Protein AF-0000000076761204 (afdb_homodimer)

Structure (mmCIF, N/CA/C/O backbone):
data_AF-0000000076761204-model_v1
#
loop_
_entity.id
_entity.type
_entity.pdbx_description
1 polymer 'AB hydrolase-1 domain-containing protein'
#
loop_
_atom_site.group_PDB
_atom_site.id
_atom_site.type_symbol
_atom_site.label_atom_id
_atom_site.label_alt_id
_atom_site.label_comp_id
_atom_site.label_asym_id
_atom_site.label_entity_id
_atom_site.label_seq_id
_atom_site.pdbx_PDB_ins_code
_atom_site.Cartn_x
_atom_site.Cartn_y
_atom_site.Cartn_z
_atom_site.occupancy
_atom_site.B_iso_or_equiv
_atom_site.auth_seq_id
_atom_site.auth_comp_id
_atom_site.auth_asym_id
_atom_site.auth_atom_id
_atom_site.pdbx_PDB_model_num
ATOM 1 N N . MET A 1 1 ? -4.238 30.984 5.16 1 97.06 1 MET A N 1
ATOM 2 C CA . MET A 1 1 ? -5.281 30.125 5.691 1 97.06 1 MET A CA 1
ATOM 3 C C . MET A 1 1 ? -4.828 28.656 5.688 1 97.06 1 MET A C 1
ATOM 5 O O . MET A 1 1 ? -4.312 28.172 4.684 1 97.06 1 MET A O 1
ATOM 9 N N . ILE A 1 2 ? -4.934 28.094 6.832 1 98.62 2 ILE A N 1
ATOM 10 C CA . ILE A 1 2 ? -4.508 26.719 6.98 1 98.62 2 ILE A CA 1
ATOM 11 C C . ILE A 1 2 ? -5.727 25.797 6.973 1 98.62 2 ILE A C 1
ATOM 13 O O . ILE A 1 2 ? -6.727 26.078 7.637 1 98.62 2 ILE A O 1
ATOM 17 N N . LEU A 1 3 ? -5.715 24.797 6.148 1 98.88 3 LEU A N 1
ATOM 18 C CA . LEU A 1 3 ? -6.691 23.734 6.238 1 98.88 3 LEU A CA 1
ATOM 19 C C . LEU A 1 3 ? -6.152 22.578 7.074 1 98.88 3 LEU A C 1
ATOM 21 O O . LEU A 1 3 ? -5.164 21.938 6.695 1 98.88 3 LEU A O 1
ATOM 25 N N . ASN A 1 4 ? -6.754 22.328 8.211 1 98.94 4 ASN A N 1
ATOM 26 C CA . ASN A 1 4 ? -6.387 21.25 9.117 1 98.94 4 ASN A CA 1
ATOM 27 C C . ASN A 1 4 ? -7.32 20.047 8.969 1 98.94 4 ASN A C 1
ATOM 29 O O . ASN A 1 4 ? -8.539 20.203 9.016 1 98.94 4 ASN A O 1
ATOM 33 N N . ILE A 1 5 ? -6.738 18.891 8.781 1 98.94 5 ILE A N 1
ATOM 34 C CA . ILE A 1 5 ? -7.508 17.672 8.539 1 98.94 5 ILE A CA 1
ATOM 35 C C . ILE A 1 5 ? -7.203 16.641 9.633 1 98.94 5 ILE A C 1
ATOM 37 O O . ILE A 1 5 ? -6.074 16.156 9.734 1 98.94 5 ILE A O 1
ATOM 41 N N . HIS A 1 6 ? -8.195 16.234 10.383 1 98.88 6 HIS A N 1
ATOM 42 C CA . HIS A 1 6 ? -8.016 15.336 11.516 1 98.88 6 HIS A CA 1
ATOM 43 C C . HIS A 1 6 ? -8.008 13.883 11.07 1 98.88 6 HIS A C 1
ATOM 45 O O . HIS A 1 6 ? -8.32 13.586 9.914 1 98.88 6 HIS A O 1
ATOM 51 N N . GLY A 1 7 ? -7.668 13.016 12.031 1 98.38 7 GLY A N 1
ATOM 52 C CA . GLY A 1 7 ? -7.527 11.602 11.734 1 98.38 7 GLY A CA 1
ATOM 53 C C . GLY A 1 7 ? -8.812 10.812 11.93 1 98.38 7 GLY A C 1
ATOM 54 O O . GLY A 1 7 ? -9.836 11.383 12.32 1 98.38 7 GLY A O 1
ATOM 55 N N . TYR A 1 8 ? -8.742 9.523 11.641 1 98.25 8 TYR A N 1
ATOM 56 C CA . TYR A 1 8 ? -9.875 8.609 11.75 1 98.25 8 TYR A CA 1
ATOM 57 C C . TYR A 1 8 ? -10.438 8.602 13.164 1 98.25 8 TYR A C 1
ATOM 59 O O . TYR A 1 8 ? -9.703 8.375 14.125 1 98.25 8 TYR A O 1
ATOM 67 N N . GLY A 1 9 ? -11.68 8.828 13.281 1 96 9 GLY A N 1
ATOM 68 C CA . GLY A 1 9 ? -12.312 8.828 14.594 1 96 9 GLY A CA 1
ATOM 69 C C . GLY A 1 9 ? -11.922 10.031 15.438 1 96 9 GLY A C 1
ATOM 70 O O . GLY A 1 9 ? -12.188 10.062 16.641 1 96 9 GLY A O 1
ATOM 71 N N . GLY A 1 10 ? -11.219 10.953 14.82 1 96.88 10 GLY A N 1
ATOM 72 C CA . GLY A 1 10 ? -10.75 12.109 15.562 1 96.88 10 GLY A CA 1
ATOM 73 C C . GLY A 1 10 ? -11.719 13.273 15.531 1 96.88 10 GLY A C 1
ATOM 74 O O . GLY A 1 10 ? -12.883 13.109 15.164 1 96.88 10 GLY A O 1
ATOM 75 N N . SER A 1 11 ? -11.148 14.398 15.992 1 97.5 11 SER A N 1
ATOM 76 C CA . SER A 1 11 ? -11.953 15.617 16.078 1 97.5 11 SER A CA 1
ATOM 77 C C . SER A 1 11 ? -11.312 16.75 15.289 1 97.5 11 SER A C 1
ATOM 79 O O . SER A 1 11 ? -10.086 16.797 15.133 1 97.5 11 SER A O 1
ATOM 81 N N . ALA A 1 12 ? -12.188 17.625 14.82 1 98.44 12 ALA A N 1
ATOM 82 C CA . ALA A 1 12 ? -11.711 18.828 14.141 1 98.44 12 ALA A CA 1
ATOM 83 C C . ALA A 1 12 ? -10.789 19.641 15.047 1 98.44 12 ALA A C 1
ATOM 85 O O . ALA A 1 12 ? -9.883 20.328 14.562 1 98.44 12 ALA A O 1
ATOM 86 N N . GLN A 1 13 ? -11.062 19.562 16.359 1 98.31 13 GLN A N 1
ATOM 87 C CA . GLN A 1 13 ? -10.242 20.281 17.328 1 98.31 13 GLN A CA 1
ATOM 88 C C . GLN A 1 13 ? -9.148 19.391 17.906 1 98.31 13 GLN A C 1
ATOM 90 O O . GLN A 1 13 ? -9.008 19.281 19.125 1 98.31 13 GLN A O 1
ATOM 95 N N . ASN A 1 14 ? -8.406 18.781 17.031 1 98.5 14 ASN A N 1
ATOM 96 C CA . ASN A 1 14 ? -7.328 17.906 17.438 1 98.5 14 ASN A CA 1
ATOM 97 C C . ASN A 1 14 ? -6.117 18.688 17.938 1 98.5 14 ASN A C 1
ATOM 99 O O . ASN A 1 14 ? -6.164 19.922 18.031 1 98.5 14 ASN A O 1
ATOM 103 N N . SER A 1 15 ? -5.051 17.984 18.375 1 98.56 15 SER A N 1
ATOM 104 C CA . SER A 1 15 ? -3.852 18.594 18.922 1 98.56 15 SER A CA 1
ATOM 105 C C . SER A 1 15 ? -3.229 19.594 17.953 1 98.56 15 SER A C 1
ATOM 107 O O . SER A 1 15 ? -2.715 20.625 18.359 1 98.56 15 SER A O 1
ATOM 109 N N . ALA A 1 16 ? -3.258 19.25 16.656 1 98.81 16 ALA A N 1
ATOM 110 C CA . ALA A 1 16 ? -2.723 20.156 15.656 1 98.81 16 ALA A CA 1
ATOM 111 C C . ALA A 1 16 ? -3.52 21.469 15.625 1 98.81 16 ALA A C 1
ATOM 113 O O . ALA A 1 16 ? -2.939 22.547 15.578 1 98.81 16 ALA A O 1
ATOM 114 N N . TYR A 1 17 ? -4.785 21.344 15.625 1 98.69 17 TYR A N 1
ATOM 115 C CA . TYR A 1 17 ? -5.652 22.516 15.648 1 98.69 17 TYR A CA 1
ATOM 116 C C . TYR A 1 17 ? -5.328 23.422 16.828 1 98.69 17 TYR A C 1
ATOM 118 O O . TYR A 1 17 ? -5.16 24.625 16.672 1 98.69 17 TYR A O 1
ATOM 126 N N . THR A 1 18 ? -5.223 22.844 18 1 98.38 18 THR A N 1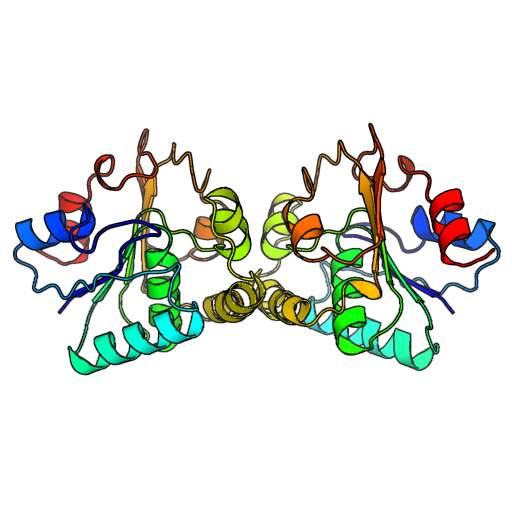
ATOM 127 C CA . THR A 1 18 ? -4.938 23.578 19.219 1 98.38 18 THR A CA 1
ATOM 128 C C . THR A 1 18 ? -3.59 24.281 19.125 1 98.38 18 THR A C 1
ATOM 130 O O . THR A 1 18 ? -3.465 25.453 19.516 1 98.38 18 THR A O 1
ATOM 133 N N . ALA A 1 19 ? -2.586 23.609 18.625 1 98.5 19 ALA A N 1
ATOM 134 C CA . ALA A 1 19 ? -1.257 24.188 18.453 1 98.5 19 ALA A CA 1
ATOM 135 C C . ALA A 1 19 ? -1.295 25.375 17.5 1 98.5 19 ALA A C 1
ATOM 137 O O . ALA A 1 19 ? -0.653 26.391 17.75 1 98.5 19 ALA A O 1
ATOM 138 N N . LEU A 1 20 ? -2.049 25.266 16.453 1 98.44 20 LEU A N 1
ATOM 139 C CA . LEU A 1 20 ? -2.152 26.312 15.445 1 98.44 20 LEU A CA 1
ATOM 140 C C . LEU A 1 20 ? -2.838 27.547 16.016 1 98.44 20 LEU A C 1
ATOM 142 O O . LEU A 1 20 ? -2.414 28.672 15.766 1 98.44 20 LEU A O 1
ATOM 146 N N . LEU A 1 21 ? -3.863 27.312 16.75 1 97.62 21 LEU A N 1
ATOM 147 C CA . LEU A 1 21 ? -4.57 28.422 17.375 1 97.62 21 LEU A CA 1
ATOM 148 C C . LEU A 1 21 ? -3.646 29.188 18.328 1 97.62 21 LEU A C 1
ATOM 150 O O . LEU A 1 21 ? -3.686 30.406 18.375 1 97.62 21 LEU A O 1
ATOM 154 N N . SER A 1 22 ? -2.924 28.422 19.078 1 97.19 22 SER A N 1
ATOM 155 C CA . SER A 1 22 ? -2.012 29.031 20.031 1 97.19 22 SER A CA 1
ATOM 156 C C . SER A 1 22 ? -0.983 29.922 19.344 1 97.19 22 SER A C 1
ATOM 158 O O . SER A 1 22 ? -0.448 30.859 19.938 1 97.19 22 SER A O 1
ATOM 160 N N . LEU A 1 23 ? -0.695 29.656 18.094 1 97.56 23 LEU A N 1
ATOM 161 C CA . LEU A 1 23 ? 0.274 30.422 17.312 1 97.56 23 LEU A CA 1
ATOM 162 C C . LEU A 1 23 ? -0.405 31.562 16.578 1 97.56 23 LEU A C 1
ATOM 164 O O . LEU A 1 23 ? 0.252 32.312 15.852 1 97.56 23 LEU A O 1
ATOM 168 N N . GLY A 1 24 ? -1.715 31.688 16.703 1 97.25 24 GLY A N 1
ATOM 169 C CA . GLY A 1 24 ? -2.461 32.781 16.078 1 97.25 24 GLY A CA 1
ATOM 170 C C . GLY A 1 24 ? -2.734 32.562 14.609 1 97.25 24 GLY A C 1
ATOM 171 O O . GLY A 1 24 ? -2.938 33.5 13.859 1 97.25 24 GLY A O 1
ATOM 172 N N . CYS A 1 25 ? -2.75 31.281 14.203 1 97.44 25 CYS A N 1
ATOM 173 C CA . CYS A 1 25 ? -2.969 30.984 12.797 1 97.44 25 CYS A CA 1
ATOM 174 C C . CYS A 1 25 ? -4.453 31.031 12.453 1 97.44 25 CYS A C 1
ATOM 176 O O . CYS A 1 25 ? -5.301 30.75 13.305 1 97.44 25 CYS A O 1
ATOM 178 N N . ASP A 1 26 ? -4.746 31.438 11.242 1 97.44 26 ASP A N 1
ATOM 179 C CA . ASP A 1 26 ? -6.082 31.266 10.688 1 97.44 26 ASP A CA 1
ATOM 180 C C . ASP A 1 26 ? -6.293 29.844 10.18 1 97.44 26 ASP A C 1
ATOM 182 O O . ASP A 1 26 ? -5.598 29.391 9.273 1 97.44 26 ASP A O 1
ATOM 186 N N . VAL A 1 27 ? -7.281 29.172 10.789 1 98.31 27 VAL A N 1
ATOM 187 C CA . VAL A 1 27 ? -7.379 27.734 10.547 1 98.31 27 VAL A CA 1
ATOM 188 C C . VAL A 1 27 ? -8.82 27.359 10.188 1 98.31 27 VAL A C 1
ATOM 190 O O . VAL A 1 27 ? -9.758 27.797 10.859 1 98.31 27 VAL A O 1
ATOM 193 N N . THR A 1 28 ? -9.031 26.688 9.109 1 98.5 28 THR A N 1
ATOM 194 C CA . THR A 1 28 ? -10.242 25.922 8.797 1 98.5 28 THR A CA 1
ATOM 195 C C . THR A 1 28 ? -10.07 24.453 9.133 1 98.5 28 THR A C 1
ATOM 197 O O . THR A 1 28 ? -9.125 23.812 8.672 1 98.5 28 THR A O 1
ATOM 200 N N . SER A 1 29 ? -10.938 23.875 9.938 1 98.75 29 SER A N 1
ATOM 201 C CA . SER A 1 29 ? -10.836 22.5 10.414 1 98.75 29 SER A CA 1
ATOM 202 C C . SER A 1 29 ? -12.195 21.797 10.383 1 98.75 29 SER A C 1
ATOM 204 O O . SER A 1 29 ? -12.898 21.766 11.391 1 98.75 29 SER A O 1
ATOM 206 N N . PRO A 1 30 ? -12.5 21.156 9.312 1 98.75 30 PRO A N 1
ATOM 207 C CA . PRO A 1 30 ? -13.812 20.516 9.227 1 98.75 30 PRO A CA 1
ATOM 208 C C . PRO A 1 30 ? -13.883 19.219 10.039 1 98.75 30 PRO A C 1
ATOM 210 O O . PRO A 1 30 ? -12.883 18.5 10.141 1 98.75 30 PRO A O 1
ATOM 213 N N . GLN A 1 31 ? -15.031 18.969 10.656 1 98.69 31 GLN A N 1
ATOM 214 C CA . GLN A 1 31 ? -15.297 17.656 11.242 1 98.69 31 GLN A CA 1
ATOM 215 C C . GLN A 1 31 ? -15.68 16.641 10.172 1 98.69 31 GLN A C 1
ATOM 217 O O . GLN A 1 31 ? -16.625 16.859 9.406 1 98.69 31 GLN A O 1
ATOM 222 N N . LEU A 1 32 ? -15.016 15.609 10.117 1 98 32 LEU A N 1
ATOM 223 C CA . LEU A 1 32 ? -15.234 14.602 9.086 1 98 32 LEU A CA 1
ATOM 224 C C . LEU A 1 32 ? -15.688 13.281 9.703 1 98 32 LEU A C 1
ATOM 226 O O . LEU A 1 32 ? -15.172 12.875 10.742 1 98 32 LEU A O 1
ATOM 230 N N . ASP A 1 33 ? -16.656 12.648 9.078 1 96.31 33 ASP A N 1
ATOM 231 C CA . ASP A 1 33 ? -17.078 11.297 9.43 1 96.31 33 ASP A CA 1
ATOM 232 C C . ASP A 1 33 ? -16.609 10.281 8.383 1 96.31 33 ASP A C 1
ATOM 234 O O . ASP A 1 33 ? -17.312 9.984 7.426 1 96.31 33 ASP A O 1
ATOM 238 N N . TYR A 1 34 ? -15.508 9.727 8.633 1 96.5 34 TYR A N 1
ATOM 239 C CA . TYR A 1 34 ? -14.828 8.867 7.668 1 96.5 34 TYR A CA 1
ATOM 240 C C . TYR A 1 34 ? -15.578 7.559 7.48 1 96.5 34 TYR A C 1
ATOM 242 O O . TYR A 1 34 ? -15.344 6.828 6.512 1 96.5 34 TYR A O 1
ATOM 250 N N . ASP A 1 35 ? -16.453 7.203 8.406 1 94.88 35 ASP A N 1
ATOM 251 C CA . ASP A 1 35 ? -17.219 5.965 8.289 1 94.88 35 ASP A CA 1
ATOM 252 C C . ASP A 1 35 ? -18.484 6.18 7.457 1 94.88 35 ASP A C 1
ATOM 254 O O . ASP A 1 35 ? -19.016 5.23 6.871 1 94.88 35 ASP A O 1
ATOM 258 N N . ALA A 1 36 ? -18.922 7.395 7.414 1 95.12 36 ALA A N 1
ATOM 259 C CA . ALA A 1 36 ? -20.203 7.691 6.754 1 95.12 36 ALA A CA 1
ATOM 260 C C . ALA A 1 36 ? -19.984 8.109 5.305 1 95.12 36 ALA A C 1
ATOM 262 O O . ALA A 1 36 ? -20.906 8.062 4.492 1 95.12 36 ALA A O 1
ATOM 263 N N . VAL A 1 37 ? -18.844 8.562 4.973 1 95.75 37 VAL A N 1
ATOM 264 C CA . VAL A 1 37 ? -18.547 9.109 3.652 1 95.75 37 VAL A CA 1
ATOM 265 C C . VAL A 1 37 ? -17.391 8.352 3.021 1 95.75 37 VAL A C 1
ATOM 267 O O . VAL A 1 37 ? -16.391 8.078 3.68 1 95.75 37 VAL A O 1
ATOM 270 N N . CYS A 1 38 ? -17.5 7.934 1.741 1 97.25 38 CYS A N 1
ATOM 271 C CA . CYS A 1 38 ? -16.406 7.227 1.067 1 97.25 38 CYS A CA 1
ATOM 272 C C . CYS A 1 38 ? -15.211 8.141 0.865 1 97.25 38 CYS A C 1
ATOM 274 O O . CYS A 1 38 ? -15.359 9.359 0.775 1 97.25 38 CYS A O 1
ATOM 276 N N . PRO A 1 39 ? -14.039 7.574 0.787 1 98.44 39 PRO A N 1
ATOM 277 C CA . PRO A 1 39 ? -12.828 8.398 0.756 1 98.44 39 PRO A CA 1
ATOM 278 C C . PRO A 1 39 ? -12.766 9.32 -0.459 1 98.44 39 PRO A C 1
ATOM 280 O O . PRO A 1 39 ? -12.227 10.422 -0.375 1 98.44 39 PRO A O 1
ATOM 283 N N . GLU A 1 40 ? -13.297 8.93 -1.589 1 98.5 40 GLU A N 1
ATOM 284 C CA . GLU A 1 40 ? -13.312 9.781 -2.775 1 98.5 40 GLU A CA 1
ATOM 285 C C . GLU A 1 40 ? -14.094 11.07 -2.521 1 98.5 40 GLU A C 1
ATOM 287 O O . GLU A 1 40 ? -13.68 12.148 -2.943 1 98.5 40 GLU A O 1
ATOM 292 N N . LYS A 1 41 ? -15.219 10.93 -1.879 1 98.5 41 LYS A N 1
ATOM 293 C CA . LYS A 1 41 ? -16.047 12.094 -1.561 1 98.5 41 LYS A CA 1
ATOM 294 C C . LYS A 1 41 ? -15.375 12.969 -0.502 1 98.5 41 LYS A C 1
ATOM 296 O O . LYS A 1 41 ? -15.469 14.195 -0.551 1 98.5 41 LYS A O 1
ATOM 301 N N . VAL A 1 42 ? -14.727 12.328 0.468 1 98.62 42 VAL A N 1
ATOM 302 C CA . VAL A 1 42 ? -13.969 13.086 1.458 1 98.62 42 VAL A CA 1
ATOM 303 C C . VAL A 1 42 ? -12.922 13.961 0.757 1 98.62 42 VAL A C 1
ATOM 305 O O . VAL A 1 42 ? -12.844 15.164 1.006 1 98.62 42 VAL A O 1
ATOM 308 N N . LEU A 1 43 ? -12.156 13.336 -0.147 1 98.88 43 LEU A N 1
ATOM 309 C CA . LEU A 1 43 ? -11.125 14.07 -0.869 1 98.88 43 LEU A CA 1
ATOM 310 C C . LEU A 1 43 ? -11.727 15.227 -1.662 1 98.88 43 LEU A C 1
ATOM 312 O O . LEU A 1 43 ? -11.18 16.328 -1.67 1 98.88 43 LEU A O 1
ATOM 316 N N . LYS A 1 44 ? -12.812 14.922 -2.35 1 98.69 44 LYS A N 1
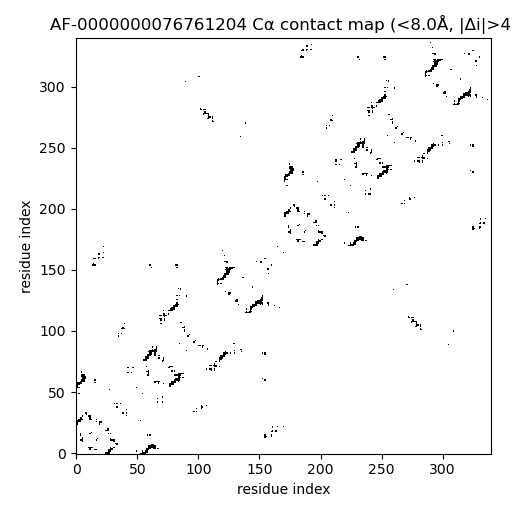ATOM 317 C CA . LYS A 1 44 ? -13.484 15.953 -3.141 1 98.69 44 LYS A CA 1
ATOM 318 C C . LYS A 1 44 ? -13.898 17.141 -2.268 1 98.69 44 LYS A C 1
ATOM 320 O O . LYS A 1 44 ? -13.672 18.297 -2.631 1 98.69 44 LYS A O 1
ATOM 325 N N . THR A 1 45 ? -14.484 16.844 -1.133 1 98.62 45 THR A N 1
ATOM 326 C CA . THR A 1 45 ? -14.93 17.875 -0.203 1 98.62 45 THR A CA 1
ATOM 327 C C . THR A 1 45 ? -13.75 18.703 0.288 1 98.62 45 THR A C 1
ATOM 329 O O . THR A 1 45 ? -13.812 19.938 0.31 1 98.62 45 THR A O 1
ATOM 332 N N . LEU A 1 46 ? -12.734 18.031 0.662 1 98.88 46 LEU A N 1
ATOM 333 C CA . LEU A 1 46 ? -11.547 18.719 1.17 1 98.88 46 LEU A CA 1
ATOM 334 C C . LEU A 1 46 ? -10.898 19.562 0.084 1 98.88 46 LEU A C 1
ATOM 336 O O . LEU A 1 46 ? -10.414 20.656 0.36 1 98.88 46 LEU A O 1
ATOM 340 N N . ARG A 1 47 ? -10.844 19.078 -1.132 1 98.81 47 ARG A N 1
ATOM 341 C CA . ARG A 1 47 ? -10.32 19.859 -2.26 1 98.81 47 ARG A CA 1
ATOM 342 C C . ARG A 1 47 ? -11.109 21.141 -2.451 1 98.81 47 ARG A C 1
ATOM 344 O O . ARG A 1 47 ? -10.523 22.219 -2.598 1 98.81 47 ARG A O 1
ATOM 351 N N . GLU A 1 48 ? -12.391 21 -2.488 1 98.62 48 GLU A N 1
ATOM 352 C CA . GLU A 1 48 ? -13.258 22.172 -2.639 1 98.62 48 GLU A CA 1
ATOM 353 C C . GLU A 1 48 ? -13.031 23.172 -1.511 1 98.62 48 GLU A C 1
ATOM 355 O O . GLU A 1 48 ? -12.984 24.375 -1.748 1 98.62 48 GLU A O 1
ATOM 360 N N . MET A 1 49 ? -12.898 22.688 -0.321 1 98.62 49 MET A N 1
ATOM 361 C CA . MET A 1 49 ? -12.664 23.547 0.83 1 98.62 49 MET A CA 1
ATOM 362 C C . MET A 1 49 ? -11.328 24.266 0.699 1 98.62 49 MET A C 1
ATOM 364 O O . MET A 1 49 ? -11.234 25.469 0.979 1 98.62 49 MET A O 1
ATOM 368 N N . ALA A 1 50 ? -10.305 23.562 0.326 1 98.75 50 ALA A N 1
ATOM 369 C CA . ALA A 1 50 ? -8.984 24.156 0.155 1 98.75 50 ALA A CA 1
ATOM 370 C C . ALA A 1 50 ? -9.039 25.312 -0.841 1 98.75 50 ALA A C 1
ATOM 372 O O . ALA A 1 50 ? -8.438 26.359 -0.607 1 98.75 50 ALA A O 1
ATOM 373 N N . VAL A 1 51 ? -9.75 25.094 -1.921 1 97.94 51 VAL A N 1
ATOM 374 C CA . VAL A 1 51 ? -9.852 26.109 -2.973 1 97.94 51 VAL A CA 1
ATOM 375 C C . VAL A 1 51 ? -10.688 27.281 -2.48 1 97.94 51 VAL A C 1
ATOM 377 O O . VAL A 1 51 ? -10.297 28.438 -2.637 1 97.94 51 VAL A O 1
ATOM 380 N N . THR A 1 52 ? -11.812 27 -1.865 1 97.31 52 THR A N 1
ATOM 381 C CA . THR A 1 52 ? -12.773 28.016 -1.46 1 97.31 52 THR A CA 1
ATOM 382 C C . THR A 1 52 ? -12.18 28.922 -0.384 1 97.31 52 THR A C 1
ATOM 384 O O . THR A 1 52 ? -12.398 30.141 -0.398 1 97.31 52 THR A O 1
ATOM 387 N N . CYS A 1 53 ? -11.445 28.359 0.542 1 97.31 53 CYS A N 1
ATOM 388 C CA . CYS A 1 53 ? -10.898 29.156 1.63 1 97.31 53 CYS A CA 1
ATOM 389 C C . CYS A 1 53 ? -9.539 29.734 1.252 1 97.31 53 CYS A C 1
ATOM 391 O O . CYS A 1 53 ? -8.914 30.438 2.049 1 97.31 53 CYS A O 1
ATOM 393 N N . HIS A 1 54 ? -9.055 29.406 0.028 1 97.56 54 HIS A N 1
ATOM 394 C CA . HIS A 1 54 ? -7.75 29.859 -0.442 1 97.56 54 HIS A CA 1
ATOM 395 C C . HIS A 1 54 ? -6.637 29.391 0.492 1 97.56 54 HIS A C 1
ATOM 397 O O . HIS A 1 54 ? -5.816 30.203 0.936 1 97.56 54 HIS A O 1
ATOM 403 N N . ALA A 1 55 ? -6.684 28.109 0.778 1 98.44 55 ALA A N 1
ATOM 404 C CA . ALA A 1 55 ? -5.656 27.547 1.648 1 98.44 55 ALA A CA 1
ATOM 405 C C . ALA A 1 55 ? -4.266 27.734 1.055 1 98.44 55 ALA A C 1
ATOM 407 O O . ALA A 1 55 ? -4.066 27.562 -0.15 1 98.44 55 ALA A O 1
ATOM 408 N N . ASP A 1 56 ? -3.352 28.125 1.887 1 98.25 56 ASP A N 1
ATOM 409 C CA . ASP A 1 56 ? -1.966 28.25 1.438 1 98.25 56 ASP A CA 1
ATOM 410 C C . ASP A 1 56 ? -1.09 27.172 2.096 1 98.25 56 ASP A C 1
ATOM 412 O O . ASP A 1 56 ? 0.062 26.984 1.699 1 98.25 56 ASP A O 1
ATOM 416 N N . THR A 1 57 ? -1.654 26.469 3.086 1 98.75 57 THR A N 1
ATOM 417 C CA . THR A 1 57 ? -0.972 25.391 3.791 1 98.75 57 THR A CA 1
ATOM 418 C C . THR A 1 57 ? -1.961 24.312 4.207 1 98.75 57 THR A C 1
ATOM 420 O O . THR A 1 57 ? -3.076 24.609 4.637 1 98.75 57 THR A O 1
ATOM 423 N N . LEU A 1 58 ? -1.562 23.047 4.086 1 98.94 58 LEU A N 1
ATOM 424 C CA . LEU A 1 58 ? -2.34 21.906 4.535 1 98.94 58 LEU A CA 1
ATOM 425 C C . LEU A 1 58 ? -1.674 21.219 5.727 1 98.94 58 LEU A C 1
ATOM 427 O O . LEU A 1 58 ? -0.449 21.094 5.766 1 98.94 58 LEU A O 1
ATOM 431 N N . ILE A 1 59 ? -2.41 20.875 6.68 1 98.94 59 ILE A N 1
ATOM 432 C CA . ILE A 1 59 ? -1.927 20.062 7.793 1 98.94 59 ILE A CA 1
ATOM 433 C C . ILE A 1 59 ? -2.818 18.828 7.961 1 98.94 59 ILE A C 1
ATOM 435 O O . ILE A 1 59 ? -4.047 18.953 7.977 1 98.94 59 ILE A O 1
ATOM 439 N N . GLY A 1 60 ? -2.303 17.75 8.016 1 98.94 60 GLY A N 1
ATOM 440 C CA . GLY A 1 60 ? -3.047 16.516 8.18 1 98.94 60 GLY A CA 1
ATOM 441 C C . GLY A 1 60 ? -2.453 15.594 9.227 1 98.94 60 GLY A C 1
ATOM 442 O O . GLY A 1 60 ? -1.238 15.391 9.266 1 98.94 60 GLY A O 1
ATOM 443 N N . THR A 1 61 ? -3.273 15.078 10.109 1 98.88 61 THR A N 1
ATOM 444 C CA . THR A 1 61 ? -2.863 14.164 11.172 1 98.88 61 THR A CA 1
ATOM 445 C C . THR A 1 61 ? -3.371 12.75 10.891 1 98.88 61 THR A C 1
ATOM 447 O O . THR A 1 61 ? -4.539 12.562 10.547 1 98.88 61 THR A O 1
ATOM 450 N N . SER A 1 62 ? -2.527 11.664 11.086 1 98.69 62 SER A N 1
ATOM 451 C CA . SER A 1 62 ? -2.945 10.266 10.961 1 98.69 62 SER A CA 1
ATOM 452 C C . SER A 1 62 ? -3.652 10.031 9.625 1 98.69 62 SER A C 1
ATOM 454 O O . SER A 1 62 ? -3.096 10.305 8.562 1 98.69 62 SER A O 1
ATOM 456 N N . PHE A 1 63 ? -4.891 9.633 9.586 1 98.81 63 PHE A N 1
ATOM 457 C CA . PHE A 1 63 ? -5.656 9.422 8.359 1 98.81 63 PHE A CA 1
ATOM 458 C C . PHE A 1 63 ? -5.871 10.734 7.621 1 98.81 63 PHE A C 1
ATOM 460 O O . PHE A 1 63 ? -5.883 10.773 6.391 1 98.81 63 PHE A O 1
ATOM 467 N N . GLY A 1 64 ? -5.984 11.828 8.344 1 98.88 64 GLY A N 1
ATOM 468 C CA . GLY A 1 64 ? -6.023 13.141 7.711 1 98.88 64 GLY A CA 1
ATOM 469 C C . GLY A 1 64 ? -4.762 13.469 6.938 1 98.88 64 GLY A C 1
ATOM 470 O O . GLY A 1 64 ? -4.801 14.25 5.98 1 98.88 64 GLY A O 1
ATOM 471 N N . GLY A 1 65 ? -3.664 12.938 7.418 1 98.94 65 GLY A N 1
ATOM 472 C CA . GLY A 1 65 ? -2.41 13.109 6.699 1 98.94 65 GLY A CA 1
ATOM 473 C C . GLY A 1 65 ? -2.441 12.523 5.297 1 98.94 65 GLY A C 1
ATOM 474 O O . GLY A 1 65 ? -1.796 13.047 4.387 1 98.94 65 GLY A O 1
ATOM 475 N N . PHE A 1 66 ? -3.168 11.422 5.098 1 98.94 66 PHE A N 1
ATOM 476 C CA . PHE A 1 66 ? -3.342 10.828 3.779 1 98.94 66 PHE A CA 1
ATOM 477 C C . PHE A 1 66 ? -3.994 11.82 2.82 1 98.94 66 PHE A C 1
ATOM 479 O O . PHE A 1 66 ? -3.496 12.039 1.716 1 98.94 66 PHE A O 1
ATOM 486 N N . PHE A 1 67 ? -5.051 12.438 3.266 1 98.94 67 PHE A N 1
ATOM 487 C CA . PHE A 1 67 ? -5.785 13.367 2.418 1 98.94 67 PHE A CA 1
ATOM 488 C C . PHE A 1 67 ? -4.98 14.641 2.193 1 98.94 67 PHE A C 1
ATOM 490 O O . PHE A 1 67 ? -4.988 15.203 1.095 1 98.94 67 PHE A O 1
ATOM 497 N N . ALA A 1 68 ? -4.332 15.117 3.234 1 98.94 68 ALA A N 1
ATOM 498 C CA . ALA A 1 68 ? -3.467 16.281 3.057 1 98.94 68 ALA A CA 1
ATOM 499 C C . ALA A 1 68 ? -2.383 16 2.02 1 98.94 68 ALA A C 1
ATOM 501 O O . ALA A 1 68 ? -2.092 16.859 1.175 1 98.94 68 ALA A O 1
ATOM 502 N N . ALA A 1 69 ? -1.762 14.836 2.086 1 98.94 69 ALA A N 1
ATOM 503 C CA . ALA A 1 69 ? -0.732 14.445 1.124 1 98.94 69 ALA A CA 1
ATOM 504 C C . ALA A 1 69 ? -1.305 14.367 -0.288 1 98.94 69 ALA A C 1
ATOM 506 O O . ALA A 1 69 ? -0.659 14.789 -1.25 1 98.94 69 ALA A O 1
ATOM 507 N N . LEU A 1 70 ? -2.504 13.82 -0.41 1 98.94 70 LEU A N 1
ATOM 508 C CA . LEU A 1 70 ? -3.16 13.758 -1.711 1 98.94 70 LEU A CA 1
ATOM 509 C C . LEU A 1 70 ? -3.393 15.156 -2.27 1 98.94 70 LEU A C 1
ATOM 511 O O . LEU A 1 70 ? -3.133 15.406 -3.449 1 98.94 70 LEU A O 1
ATOM 515 N N . LEU A 1 71 ? -3.879 16.016 -1.441 1 98.94 71 LEU A N 1
ATOM 516 C CA . LEU A 1 71 ? -4.117 17.391 -1.871 1 98.94 71 LEU A CA 1
ATOM 517 C C . LEU A 1 71 ? -2.809 18.078 -2.234 1 98.94 71 LEU A C 1
ATOM 519 O O . LEU A 1 71 ? -2.76 18.875 -3.18 1 98.94 71 LEU A O 1
ATOM 523 N N . CYS A 1 72 ? -1.772 17.797 -1.462 1 98.88 72 CYS A N 1
ATOM 524 C CA . CYS A 1 72 ? -0.45 18.312 -1.798 1 98.88 72 CYS A CA 1
ATOM 525 C C . CYS A 1 72 ? -0.041 17.891 -3.203 1 98.88 72 CYS A C 1
ATOM 527 O O . CYS A 1 72 ? 0.431 18.719 -3.99 1 98.88 72 CYS A O 1
ATOM 529 N N . ALA A 1 73 ? -0.225 16.656 -3.504 1 98.75 73 ALA A N 1
ATOM 530 C CA . ALA A 1 73 ? 0.126 16.125 -4.82 1 98.75 73 ALA A CA 1
ATOM 531 C C . ALA A 1 73 ? -0.689 16.797 -5.918 1 98.75 73 ALA A C 1
ATOM 533 O O . ALA A 1 73 ? -0.184 17.031 -7.02 1 98.75 73 ALA A O 1
ATOM 534 N N . GLU A 1 74 ? -1.889 17.141 -5.633 1 98.44 74 GLU A N 1
ATOM 535 C CA . GLU A 1 74 ? -2.818 17.672 -6.625 1 98.44 74 GLU A CA 1
ATOM 536 C C . GLU A 1 74 ? -2.666 19.188 -6.773 1 98.44 74 GLU A C 1
ATOM 538 O O . GLU A 1 74 ? -2.703 19.703 -7.887 1 98.44 74 GLU A O 1
ATOM 543 N N . LEU A 1 75 ? -2.514 19.859 -5.633 1 98.5 75 LEU A N 1
ATOM 544 C CA . LEU A 1 75 ? -2.623 21.312 -5.633 1 98.5 75 LEU A CA 1
ATOM 545 C C . LEU A 1 75 ? -1.255 21.969 -5.453 1 98.5 75 LEU A C 1
ATOM 547 O O . LEU A 1 75 ? -1.124 23.188 -5.555 1 98.5 75 LEU A O 1
ATOM 551 N N . HIS A 1 76 ? -0.263 21.188 -5.176 1 98.38 76 HIS A N 1
ATOM 552 C CA . HIS A 1 76 ? 1.1 21.672 -4.984 1 98.38 76 HIS A CA 1
ATOM 553 C C . HIS A 1 76 ? 1.155 22.75 -3.895 1 98.38 76 HIS A C 1
ATOM 555 O O . HIS A 1 76 ? 1.764 23.797 -4.082 1 98.38 76 HIS A O 1
ATOM 561 N N . LEU A 1 77 ? 0.529 22.438 -2.781 1 98.62 77 LEU A N 1
ATOM 562 C CA . LEU A 1 77 ? 0.537 23.328 -1.625 1 98.62 77 LEU A CA 1
ATOM 563 C C . LEU A 1 77 ? 1.502 22.828 -0.558 1 98.62 77 LEU A C 1
ATOM 565 O O . LEU A 1 77 ? 1.622 21.625 -0.346 1 98.62 77 LEU A O 1
ATOM 569 N N . PRO A 1 78 ? 2.193 23.75 0.137 1 98.75 78 PRO A N 1
ATOM 570 C CA . PRO A 1 78 ? 2.941 23.344 1.329 1 98.75 78 PRO A CA 1
ATOM 571 C C . PRO A 1 78 ? 2.1 22.531 2.303 1 98.75 78 PRO A C 1
ATOM 573 O O . PRO A 1 78 ? 0.928 22.844 2.527 1 98.75 78 PRO A O 1
ATOM 576 N N . THR A 1 79 ? 2.709 21.484 2.854 1 98.94 79 THR A N 1
ATOM 577 C CA . THR A 1 79 ? 1.931 20.531 3.633 1 98.94 79 THR A CA 1
ATOM 578 C C . THR A 1 79 ? 2.727 20.047 4.844 1 98.94 79 THR A C 1
ATOM 580 O O . THR A 1 79 ? 3.922 19.766 4.734 1 98.94 79 THR A O 1
ATOM 583 N N . ILE A 1 80 ? 2.08 20.031 5.957 1 98.94 80 ILE A N 1
ATOM 584 C CA . ILE A 1 80 ? 2.65 19.484 7.184 1 98.94 80 ILE A CA 1
ATOM 585 C C . ILE A 1 80 ? 1.9 18.219 7.582 1 98.94 80 ILE A C 1
ATOM 587 O O . ILE A 1 80 ? 0.673 18.219 7.703 1 98.94 80 ILE A O 1
ATOM 591 N N . LEU A 1 81 ? 2.641 17.172 7.742 1 98.94 81 LEU A N 1
ATOM 592 C CA . LEU A 1 81 ? 2.049 15.891 8.109 1 98.94 81 LEU A CA 1
ATOM 593 C C . LEU A 1 81 ? 2.463 15.484 9.523 1 98.94 81 LEU A C 1
ATOM 595 O O . LEU A 1 81 ? 3.645 15.562 9.867 1 98.94 81 LEU A O 1
ATOM 599 N N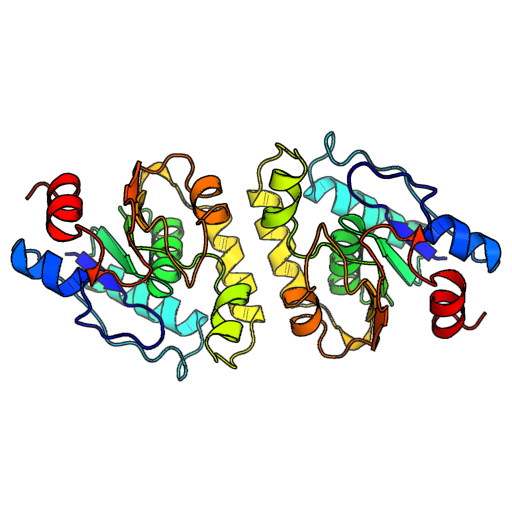 . VAL A 1 82 ? 1.497 15.109 10.32 1 98.94 82 VAL A N 1
ATOM 600 C CA . VAL A 1 82 ? 1.699 14.648 11.688 1 98.94 82 VAL A CA 1
ATOM 601 C C . VAL A 1 82 ? 1.353 13.164 11.797 1 98.94 82 VAL A C 1
ATOM 603 O O . VAL A 1 82 ? 0.181 12.789 11.711 1 98.94 82 VAL A O 1
ATOM 606 N N . ASN A 1 83 ? 2.348 12.312 12.016 1 98.88 83 ASN A N 1
ATOM 607 C CA . ASN A 1 83 ? 2.16 10.867 12.062 1 98.88 83 ASN A CA 1
ATOM 608 C C . ASN A 1 83 ? 1.239 10.383 10.953 1 98.88 83 ASN A C 1
ATOM 610 O O . ASN A 1 83 ? 0.259 9.68 11.211 1 98.88 83 ASN A O 1
ATOM 614 N N . PRO A 1 84 ? 1.558 10.648 9.766 1 98.88 84 PRO A N 1
ATOM 615 C CA . PRO A 1 84 ? 0.595 10.383 8.688 1 98.88 84 PRO A CA 1
ATOM 616 C C . PRO A 1 84 ? 0.393 8.891 8.438 1 98.88 84 PRO A C 1
ATOM 618 O O . PRO A 1 84 ? 1.349 8.117 8.508 1 98.88 84 PRO A O 1
ATOM 621 N N . CYS A 1 85 ? -0.792 8.5 8.219 1 98.81 85 CYS A N 1
ATOM 622 C CA . CYS A 1 85 ? -1.165 7.18 7.719 1 98.81 85 CYS A CA 1
ATOM 623 C C . CYS A 1 85 ? -1.253 7.184 6.195 1 98.81 85 CYS A C 1
ATOM 625 O O . CYS A 1 85 ? -2.32 7.43 5.633 1 98.81 85 CYS A O 1
ATOM 627 N N . LEU A 1 86 ? -0.177 6.801 5.539 1 98.81 86 LEU A N 1
ATOM 628 C CA . LEU A 1 86 ? -0.119 6.969 4.09 1 98.81 86 LEU A CA 1
ATOM 629 C C . LEU A 1 86 ? -0.521 5.68 3.379 1 98.81 86 LEU A C 1
ATOM 631 O O . LEU A 1 86 ? -0.694 5.668 2.158 1 98.81 86 LEU A O 1
ATOM 635 N N . MET A 1 87 ? -0.667 4.629 4.082 1 98.56 87 MET A N 1
ATOM 636 C CA . MET A 1 87 ? -1.204 3.379 3.553 1 98.56 87 MET A CA 1
ATOM 637 C C . MET A 1 87 ? -2.488 2.988 4.273 1 98.56 87 MET A C 1
ATOM 639 O O . MET A 1 87 ? -2.555 1.932 4.906 1 98.56 87 MET A O 1
ATOM 643 N N . PRO A 1 88 ? -3.512 3.777 4.102 1 98.56 88 PRO A N 1
ATOM 644 C CA . PRO A 1 88 ? -4.711 3.572 4.914 1 98.56 88 PRO A CA 1
ATOM 645 C C . PRO A 1 88 ? -5.434 2.268 4.586 1 98.56 88 PRO A C 1
ATOM 647 O O . PRO A 1 88 ? -6.109 1.698 5.449 1 98.56 88 PRO A O 1
ATOM 650 N N . PHE A 1 89 ? -5.34 1.748 3.379 1 98.19 89 PHE A N 1
ATOM 651 C CA . PHE A 1 89 ? -5.973 0.489 3.006 1 98.19 89 PHE A CA 1
ATOM 652 C C . PHE A 1 89 ? -5.434 -0.66 3.848 1 98.19 89 PHE A C 1
ATOM 654 O O . PHE A 1 89 ? -6.086 -1.698 3.98 1 98.19 89 PHE A O 1
ATOM 661 N N . ASP A 1 90 ? -4.293 -0.497 4.371 1 97.44 90 ASP A N 1
ATOM 662 C CA . ASP A 1 90 ? -3.668 -1.528 5.191 1 97.44 90 ASP A CA 1
ATOM 663 C C . ASP A 1 90 ? -3.91 -1.271 6.676 1 97.44 90 ASP A C 1
ATOM 665 O O . ASP A 1 90 ? -3.996 -2.211 7.469 1 97.44 90 ASP A O 1
ATOM 669 N N . VAL A 1 91 ? -3.971 -0.047 7.117 1 97.75 91 VAL A N 1
ATOM 670 C CA . VAL A 1 91 ? -3.975 0.329 8.531 1 97.75 91 VAL A CA 1
ATOM 671 C C . VAL A 1 91 ? -5.41 0.407 9.039 1 97.75 91 VAL A C 1
ATOM 673 O O . VAL A 1 91 ? -5.719 -0.101 10.117 1 97.75 91 VAL A O 1
ATOM 676 N N . LEU A 1 92 ? -6.32 0.993 8.273 1 97.62 92 LEU A N 1
ATOM 677 C CA . LEU A 1 92 ? -7.648 1.34 8.766 1 97.62 92 LEU A CA 1
ATOM 678 C C . LEU A 1 92 ? -8.438 0.087 9.125 1 97.62 92 LEU A C 1
ATOM 680 O O . LEU A 1 92 ? -9.18 0.076 10.117 1 97.62 92 LEU A O 1
ATOM 684 N N . PRO A 1 93 ? -8.367 -1.027 8.312 1 95.88 93 PRO A N 1
ATOM 685 C CA . PRO A 1 93 ? -9.078 -2.236 8.719 1 95.88 93 PRO A CA 1
ATOM 686 C C . PRO A 1 93 ? -8.688 -2.713 10.117 1 95.88 93 PRO A C 1
ATOM 688 O O . PRO A 1 93 ? -9.531 -3.211 10.867 1 95.88 93 PRO A O 1
ATOM 691 N N . ARG A 1 94 ? -7.461 -2.514 10.477 1 94.56 94 ARG A N 1
ATOM 692 C CA . ARG A 1 94 ? -6.977 -2.914 11.789 1 94.56 94 ARG A CA 1
ATOM 693 C C . ARG A 1 94 ? -7.57 -2.029 12.883 1 94.56 94 ARG A C 1
ATOM 695 O O . ARG A 1 94 ? -7.559 -2.395 14.062 1 94.56 94 ARG A O 1
ATOM 702 N N . LEU A 1 95 ? -8.016 -0.849 12.508 1 94.94 95 LEU A N 1
ATOM 703 C CA . LEU A 1 95 ? -8.602 0.101 13.445 1 94.94 95 LEU A CA 1
ATOM 704 C C . LEU A 1 95 ? -10.117 -0.03 13.477 1 94.94 95 LEU A C 1
ATOM 706 O O . LEU A 1 95 ? -10.797 0.778 14.109 1 94.94 95 LEU A O 1
ATOM 710 N N . GLY A 1 96 ? -10.68 -0.993 12.703 1 92.25 96 GLY A N 1
ATOM 711 C CA . GLY A 1 96 ? -12.102 -1.29 12.781 1 92.25 96 GLY A CA 1
ATOM 712 C C . GLY A 1 96 ? -12.898 -0.729 11.617 1 92.25 96 GLY A C 1
ATOM 713 O O . GLY A 1 96 ? -14.117 -0.864 11.57 1 92.25 96 GLY A O 1
ATOM 714 N N . ASN A 1 97 ? -12.188 -0.057 10.68 1 93.69 97 ASN A N 1
ATOM 715 C CA . ASN A 1 97 ? -12.891 0.429 9.5 1 93.69 97 ASN A CA 1
ATOM 716 C C . ASN A 1 97 ? -13.367 -0.723 8.617 1 93.69 97 ASN A C 1
ATOM 718 O O . ASN A 1 97 ? -12.594 -1.633 8.305 1 93.69 97 ASN A O 1
ATOM 722 N N . THR A 1 98 ? -14.594 -0.646 8.188 1 90.31 98 THR A N 1
ATOM 723 C CA . THR A 1 98 ? -15.164 -1.777 7.465 1 90.31 98 THR A CA 1
ATOM 724 C C . THR A 1 98 ? -15.414 -1.415 6.004 1 90.31 98 THR A C 1
ATOM 726 O O . THR A 1 98 ? -15.898 -2.242 5.227 1 90.31 98 THR A O 1
ATOM 729 N N . GLN A 1 99 ? -15.117 -0.167 5.637 1 92 99 GLN A N 1
ATOM 730 C CA . GLN A 1 99 ? -15.305 0.245 4.25 1 92 99 GLN A CA 1
ATOM 731 C C . GLN A 1 99 ? -14.391 -0.546 3.312 1 92 99 GLN A C 1
ATOM 733 O O . GLN A 1 99 ? -13.32 -1.002 3.719 1 92 99 GLN A O 1
ATOM 738 N N . PRO A 1 100 ? -14.883 -0.733 2.045 1 94.69 100 PRO A N 1
ATOM 739 C CA . PRO A 1 100 ? -14.008 -1.399 1.078 1 94.69 100 PRO A CA 1
ATOM 740 C C . PRO A 1 100 ? -12.664 -0.697 0.918 1 94.69 100 PRO A C 1
ATOM 742 O O . PRO A 1 100 ? -12.602 0.535 0.941 1 94.69 100 PRO A O 1
ATOM 745 N N . ILE A 1 101 ? -11.641 -1.449 0.746 1 97.38 101 ILE A N 1
ATOM 746 C CA . ILE A 1 101 ? -10.305 -0.873 0.719 1 9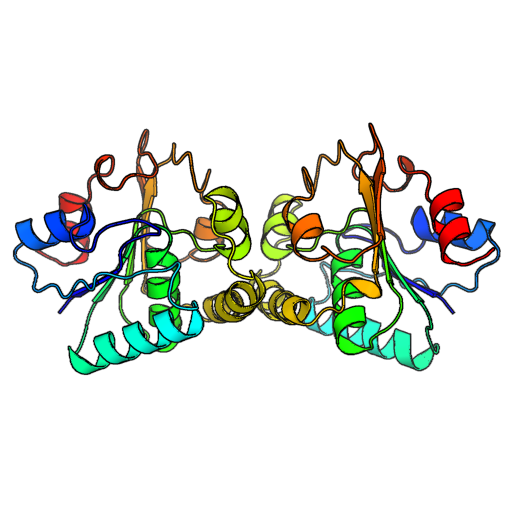7.38 101 ILE A CA 1
ATOM 747 C C . ILE A 1 101 ? -9.961 -0.421 -0.699 1 97.38 101 ILE A C 1
ATOM 749 O O . ILE A 1 101 ? -9.031 0.359 -0.902 1 97.38 101 ILE A O 1
ATOM 753 N N . GLN A 1 102 ? -10.711 -0.836 -1.709 1 97.5 102 GLN A N 1
ATOM 754 C CA . GLN A 1 102 ? -10.352 -0.628 -3.109 1 97.5 102 GLN A CA 1
ATOM 755 C C . GLN A 1 102 ? -10.297 0.858 -3.447 1 97.5 102 GLN A C 1
ATOM 757 O O . GLN A 1 102 ? -9.344 1.319 -4.082 1 97.5 102 GLN A O 1
ATOM 762 N N . PRO A 1 103 ? -11.258 1.65 -2.996 1 98.31 103 PRO A N 1
ATOM 763 C CA . PRO A 1 103 ? -11.148 3.08 -3.297 1 98.31 103 PRO A CA 1
ATOM 764 C C . PRO A 1 103 ? -9.898 3.715 -2.701 1 98.31 103 PRO A C 1
ATOM 766 O O . PRO A 1 103 ? -9.289 4.594 -3.32 1 98.31 103 PRO A O 1
ATOM 769 N N . LEU A 1 104 ? -9.516 3.248 -1.534 1 98.69 104 LEU A N 1
ATOM 770 C CA . LEU A 1 104 ? -8.32 3.773 -0.894 1 98.69 104 LEU A CA 1
ATOM 771 C C . LEU A 1 104 ? -7.066 3.373 -1.673 1 98.69 104 LEU A C 1
ATOM 773 O O . LEU A 1 104 ? -6.117 4.152 -1.769 1 98.69 104 LEU A O 1
ATOM 777 N N . MET A 1 105 ? -7.047 2.176 -2.211 1 98.81 105 MET A N 1
ATOM 778 C CA . MET A 1 105 ? -5.934 1.734 -3.045 1 98.81 105 MET A CA 1
ATOM 779 C C . MET A 1 105 ? -5.773 2.637 -4.262 1 98.81 105 MET A C 1
ATOM 781 O O . MET A 1 105 ? -4.656 3 -4.629 1 98.81 105 MET A O 1
ATOM 785 N N . VAL A 1 106 ? -6.871 2.963 -4.867 1 98.69 106 VAL A N 1
ATOM 786 C CA . VAL A 1 106 ? -6.855 3.807 -6.059 1 98.69 106 VAL A CA 1
ATOM 787 C C . VAL A 1 106 ? -6.344 5.199 -5.699 1 98.69 106 VAL A C 1
ATOM 789 O O . VAL A 1 106 ? -5.469 5.738 -6.379 1 98.69 106 VAL A O 1
ATOM 792 N N . LEU A 1 107 ? -6.855 5.77 -4.645 1 98.88 107 LEU A N 1
ATOM 793 C CA . LEU A 1 107 ? -6.41 7.09 -4.219 1 98.88 107 LEU A CA 1
ATOM 794 C C . LEU A 1 107 ? -4.93 7.07 -3.844 1 98.88 107 LEU A C 1
ATOM 796 O O . LEU A 1 107 ? -4.203 8.023 -4.121 1 98.88 107 LEU A O 1
ATOM 800 N N . PHE A 1 108 ? -4.492 5.977 -3.166 1 98.88 108 PHE A N 1
ATOM 801 C CA . PHE A 1 108 ? -3.111 5.805 -2.732 1 98.88 108 PHE A CA 1
ATOM 802 C C . PHE A 1 108 ? -2.15 6 -3.898 1 98.88 108 PHE A C 1
ATOM 804 O O . PHE A 1 108 ? -1.077 6.582 -3.734 1 98.88 108 PHE A O 1
ATOM 811 N N . SER A 1 109 ? -2.492 5.582 -5.113 1 98.56 109 SER A N 1
ATOM 812 C CA . SER A 1 109 ? -1.61 5.66 -6.273 1 98.56 109 SER A CA 1
ATOM 813 C C . SER A 1 109 ? -1.302 7.109 -6.637 1 98.56 109 SER A C 1
ATOM 815 O O . SER A 1 109 ? -0.257 7.398 -7.223 1 98.56 109 SER A O 1
ATOM 817 N N . LYS A 1 110 ? -2.135 8.023 -6.305 1 98.56 110 LYS A N 1
ATOM 818 C CA . LYS A 1 110 ? -1.957 9.43 -6.629 1 98.56 110 LYS A CA 1
ATOM 819 C C . LYS A 1 110 ? -0.818 10.047 -5.816 1 98.56 110 LYS A C 1
ATOM 821 O O . LYS A 1 110 ? -0.255 11.07 -6.203 1 98.56 110 LYS A O 1
ATOM 826 N N . LEU A 1 111 ? -0.477 9.43 -4.707 1 98.75 111 LEU A N 1
ATOM 827 C CA . LEU A 1 111 ? 0.641 9.906 -3.895 1 98.75 111 LEU A CA 1
ATOM 828 C C . LEU A 1 111 ? 1.958 9.758 -4.648 1 98.75 111 LEU A C 1
ATOM 830 O O . LEU A 1 111 ? 2.961 10.375 -4.277 1 98.75 111 LEU A O 1
ATOM 834 N N . ALA A 1 112 ? 1.943 8.875 -5.68 1 98.38 112 ALA A N 1
ATOM 835 C CA . ALA A 1 112 ? 3.154 8.695 -6.477 1 98.38 112 ALA A CA 1
ATOM 836 C C . ALA A 1 112 ? 3.631 10.023 -7.062 1 98.38 112 ALA A C 1
ATOM 838 O O . ALA A 1 112 ? 4.812 10.18 -7.379 1 98.38 112 ALA A O 1
ATOM 839 N N . ALA A 1 113 ? 2.758 11.023 -7.191 1 98.06 113 ALA A N 1
ATOM 840 C CA . ALA A 1 113 ? 3.064 12.305 -7.836 1 98.06 113 ALA A CA 1
ATOM 841 C C . ALA A 1 113 ? 3.391 13.375 -6.797 1 98.06 113 ALA A C 1
ATOM 843 O O . ALA A 1 113 ? 3.613 14.531 -7.145 1 98.06 113 ALA A O 1
ATOM 844 N N . ILE A 1 114 ? 3.447 13.062 -5.547 1 98.62 114 ILE A N 1
ATOM 845 C CA . ILE A 1 114 ? 3.635 14.07 -4.512 1 98.62 114 ILE A CA 1
ATOM 846 C C . ILE A 1 114 ? 5.027 14.688 -4.633 1 98.62 114 ILE A C 1
ATOM 848 O O . ILE A 1 114 ? 6.004 13.977 -4.883 1 98.62 114 ILE A O 1
ATOM 852 N N . ASP A 1 115 ? 5.125 15.945 -4.609 1 98.44 115 ASP A N 1
ATOM 853 C CA . ASP A 1 115 ? 6.391 16.656 -4.457 1 98.44 115 ASP A CA 1
ATOM 854 C C . ASP A 1 115 ? 6.793 16.75 -2.986 1 98.44 115 ASP A C 1
ATOM 856 O O . ASP A 1 115 ? 6.344 17.641 -2.268 1 98.44 115 ASP A O 1
ATOM 860 N N . SER A 1 116 ? 7.617 15.859 -2.561 1 98.12 116 SER A N 1
ATOM 861 C CA . SER A 1 116 ? 7.945 15.719 -1.146 1 98.12 116 SER A CA 1
ATOM 862 C C . SER A 1 116 ? 8.719 16.938 -0.638 1 98.12 116 SER A C 1
ATOM 864 O O . SER A 1 116 ? 8.852 17.125 0.572 1 98.12 116 SER A O 1
ATOM 866 N N . SER A 1 117 ? 9.297 17.766 -1.522 1 98.38 117 SER A N 1
ATOM 867 C CA . SER A 1 117 ? 10.008 18.969 -1.097 1 98.38 117 SER A CA 1
ATOM 868 C C . SER A 1 117 ? 9.047 19.984 -0.496 1 98.38 117 SER A C 1
ATOM 870 O O . SER A 1 117 ? 9.477 20.922 0.176 1 98.38 117 SER A O 1
ATOM 872 N N . LEU A 1 118 ? 7.777 19.828 -0.734 1 98.62 118 LEU A N 1
ATOM 873 C CA . LEU A 1 118 ? 6.762 20.734 -0.201 1 98.62 118 LEU A CA 1
ATOM 874 C C . LEU A 1 118 ? 6.297 20.281 1.179 1 98.62 118 LEU A C 1
ATOM 876 O O . LEU A 1 118 ? 5.5 20.953 1.826 1 98.62 118 LEU A O 1
ATOM 880 N N . VAL A 1 119 ? 6.801 19.141 1.644 1 98.88 119 VAL A N 1
ATOM 881 C CA . VAL A 1 119 ? 6.219 18.484 2.812 1 98.88 119 VAL A CA 1
ATOM 882 C C . VAL A 1 119 ? 7.156 18.641 4.008 1 98.88 119 VAL A C 1
ATOM 884 O O . VAL A 1 119 ? 8.375 18.484 3.873 1 98.88 119 VAL A O 1
ATOM 887 N N . HIS A 1 120 ? 6.641 19.031 5.094 1 98.88 120 HIS A N 1
ATOM 888 C CA . HIS A 1 120 ? 7.223 18.859 6.422 1 98.88 120 HIS A CA 1
ATOM 889 C C . HIS A 1 120 ? 6.496 17.766 7.203 1 98.88 120 HIS A C 1
ATOM 891 O O . HIS A 1 120 ? 5.27 17.656 7.133 1 98.88 120 HIS A O 1
ATOM 897 N N . CYS A 1 121 ? 7.234 16.938 7.867 1 98.88 121 CYS A N 1
ATOM 898 C CA . CYS A 1 121 ? 6.625 15.781 8.523 1 98.88 121 CYS A CA 1
ATOM 899 C C . CYS A 1 121 ? 7.203 15.586 9.922 1 98.88 121 CYS A C 1
ATOM 901 O O . CYS A 1 121 ? 8.414 15.703 10.125 1 98.88 121 CYS A O 1
ATOM 903 N N . ILE A 1 122 ? 6.363 15.391 10.883 1 98.94 122 ILE A N 1
ATOM 904 C CA . ILE A 1 122 ? 6.785 15.031 12.234 1 98.94 122 ILE A CA 1
ATOM 905 C C . ILE A 1 122 ? 6.176 13.688 12.617 1 98.94 122 ILE A C 1
ATOM 907 O O . ILE A 1 122 ? 4.977 13.469 12.445 1 98.94 122 ILE A O 1
ATOM 911 N N . ILE A 1 123 ? 6.992 12.742 13.078 1 98.88 123 ILE A N 1
ATOM 912 C CA . ILE A 1 123 ? 6.543 11.398 13.414 1 98.88 123 ILE A CA 1
ATOM 913 C C . ILE A 1 123 ? 7.066 11.008 14.797 1 98.88 123 ILE A C 1
ATOM 915 O O . ILE A 1 123 ? 8.117 11.492 15.227 1 98.88 123 ILE A O 1
ATOM 919 N N . GLY A 1 124 ? 6.301 10.203 15.492 1 98.81 124 GLY A N 1
ATOM 920 C CA . GLY A 1 124 ? 6.75 9.617 16.734 1 98.81 124 GLY A CA 1
ATOM 921 C C . GLY A 1 124 ? 7.484 8.297 16.547 1 98.81 124 GLY A C 1
ATOM 922 O O . GLY A 1 124 ? 6.996 7.402 15.859 1 98.81 124 GLY A O 1
ATOM 923 N N . ALA A 1 125 ? 8.609 8.141 17.219 1 98.38 125 ALA A N 1
ATOM 924 C CA . ALA A 1 125 ? 9.414 6.93 17.094 1 98.38 125 ALA A CA 1
ATOM 925 C C . ALA A 1 125 ? 8.695 5.73 17.703 1 98.38 125 ALA A C 1
ATOM 927 O O . ALA A 1 125 ? 8.977 4.582 17.344 1 98.38 125 ALA A O 1
ATOM 928 N N . GLU A 1 126 ? 7.824 5.965 18.594 1 98.5 126 GLU A N 1
ATOM 929 C CA . GLU A 1 126 ? 7.094 4.898 19.281 1 98.5 126 GLU A CA 1
ATOM 930 C C . GLU A 1 126 ? 5.625 4.887 18.859 1 98.5 126 GLU A C 1
ATOM 932 O O . GLU A 1 126 ? 4.742 4.652 19.688 1 98.5 126 GLU A O 1
ATOM 937 N N . ASP A 1 127 ? 5.391 5.309 17.641 1 98.75 127 ASP A N 1
ATOM 938 C CA . ASP A 1 127 ? 4.035 5.285 17.094 1 98.75 127 ASP A CA 1
ATOM 939 C C . ASP A 1 127 ? 3.492 3.861 17.031 1 98.75 127 ASP A C 1
ATOM 941 O O . ASP A 1 127 ? 3.881 3.084 16.156 1 98.75 127 ASP A O 1
ATOM 945 N N . GLU A 1 128 ? 2.59 3.471 17.844 1 98.31 128 GLU A N 1
ATOM 946 C CA . GLU A 1 128 ? 2.102 2.104 18 1 98.31 128 GLU A CA 1
ATOM 947 C C . GLU A 1 128 ? 1.057 1.774 16.938 1 98.31 128 GLU A C 1
ATOM 949 O O . GLU A 1 128 ? 0.652 0.618 16.797 1 98.31 128 GLU A O 1
ATOM 954 N N . VAL A 1 129 ? 0.579 2.768 16.188 1 98.19 129 VAL A N 1
ATOM 955 C CA . VAL A 1 129 ? -0.45 2.559 15.172 1 98.19 129 VAL A CA 1
ATOM 956 C C . VAL A 1 129 ? 0.203 2.34 13.805 1 98.19 129 VAL A C 1
ATOM 958 O O . VAL A 1 129 ? -0.082 1.352 13.125 1 98.19 129 VAL A O 1
ATOM 961 N N . ILE A 1 130 ? 1.109 3.236 13.398 1 98.06 130 ILE A N 1
ATOM 962 C CA . ILE A 1 130 ? 1.72 3.203 12.07 1 98.06 130 ILE A CA 1
ATOM 963 C C . ILE A 1 130 ? 2.998 2.371 12.117 1 98.06 130 ILE A C 1
ATOM 965 O O . ILE A 1 130 ? 3.375 1.749 11.117 1 98.06 130 ILE A O 1
ATOM 969 N N . GLY A 1 131 ? 3.65 2.361 13.203 1 97 131 GLY A N 1
ATOM 970 C CA . GLY A 1 131 ? 4.914 1.654 13.336 1 97 131 GLY A CA 1
ATOM 971 C C . GLY A 1 131 ? 6.121 2.547 13.125 1 97 131 GLY A C 1
ATOM 972 O O . GLY A 1 131 ? 6.242 3.598 13.766 1 97 131 GLY A O 1
ATOM 973 N N . ASP A 1 132 ? 7.02 2.143 12.297 1 96.56 132 ASP A N 1
ATOM 974 C CA . ASP A 1 132 ? 8.297 2.838 12.188 1 96.56 132 ASP A CA 1
ATOM 975 C C . ASP A 1 132 ? 8.258 3.887 11.078 1 96.56 132 ASP A C 1
ATOM 977 O O . ASP A 1 132 ? 9.258 4.559 10.805 1 96.56 132 ASP A O 1
ATOM 981 N N . HIS A 1 133 ? 7.219 4.039 10.414 1 98.06 133 HIS A N 1
ATOM 982 C CA . HIS A 1 133 ? 7.016 5.02 9.352 1 98.06 133 HIS A CA 1
ATOM 983 C C . HIS A 1 133 ? 8.008 4.805 8.211 1 98.06 133 HIS A C 1
ATOM 985 O O . HIS A 1 133 ? 8.453 5.77 7.578 1 98.06 133 HIS A O 1
ATOM 991 N N . ALA A 1 134 ? 8.398 3.514 7.949 1 96.62 134 ALA A N 1
ATOM 992 C CA . ALA A 1 134 ? 9.391 3.223 6.914 1 96.62 134 ALA A CA 1
ATOM 993 C C . ALA A 1 134 ? 8.891 3.674 5.543 1 96.62 134 ALA A C 1
ATOM 995 O O . ALA A 1 134 ? 9.641 4.293 4.781 1 96.62 134 ALA A O 1
ATOM 996 N N . PHE A 1 135 ? 7.656 3.396 5.211 1 97.75 135 PHE A N 1
ATOM 997 C CA . PHE A 1 135 ? 7.102 3.795 3.924 1 97.75 135 PHE A CA 1
ATOM 998 C C . PHE A 1 135 ? 7.062 5.312 3.797 1 97.75 135 PHE A C 1
ATOM 1000 O O . PHE A 1 135 ? 7.434 5.863 2.758 1 97.75 135 PHE A O 1
ATOM 1007 N N . THR A 1 136 ? 6.578 5.969 4.852 1 98.38 136 THR A N 1
ATOM 1008 C CA . THR A 1 136 ? 6.508 7.426 4.867 1 98.38 136 THR A CA 1
ATOM 1009 C C . THR A 1 136 ? 7.879 8.039 4.59 1 98.38 136 THR A C 1
ATOM 1011 O O . THR A 1 136 ? 8.008 8.922 3.74 1 98.38 136 THR A O 1
ATOM 1014 N N . LYS A 1 137 ? 8.875 7.57 5.285 1 97.56 137 LYS A N 1
ATOM 1015 C CA . LYS A 1 137 ? 10.234 8.07 5.117 1 97.56 137 LYS A CA 1
ATOM 1016 C C . LYS A 1 137 ? 10.719 7.875 3.684 1 97.56 137 LYS A C 1
ATOM 1018 O O . LYS A 1 137 ? 11.383 8.75 3.121 1 97.56 137 LYS A O 1
ATOM 1023 N N . ARG A 1 138 ? 10.383 6.746 3.109 1 96.62 138 ARG A N 1
ATOM 1024 C CA . ARG A 1 138 ? 10.82 6.449 1.748 1 96.62 138 ARG A CA 1
ATOM 1025 C C . ARG A 1 138 ? 10.109 7.344 0.738 1 96.62 138 ARG A C 1
ATOM 1027 O O . ARG A 1 138 ? 10.742 7.898 -0.162 1 96.62 138 ARG A O 1
ATOM 1034 N N . LEU A 1 139 ? 8.805 7.469 0.844 1 97.88 139 LEU A N 1
ATOM 1035 C CA . LEU A 1 139 ? 8.016 8.25 -0.105 1 97.88 139 LEU A CA 1
ATOM 1036 C C . LEU A 1 139 ? 8.375 9.734 -0.017 1 97.88 139 LEU A C 1
ATOM 1038 O O . LEU A 1 139 ? 8.445 10.422 -1.038 1 97.88 139 LEU A O 1
ATOM 1042 N N . LEU A 1 140 ? 8.57 10.164 1.238 1 97.88 140 LEU A N 1
ATOM 1043 C CA . LEU A 1 140 ? 8.828 11.586 1.479 1 97.88 140 LEU A CA 1
ATOM 1044 C C . LEU A 1 140 ? 10.312 11.836 1.699 1 97.88 140 LEU A C 1
ATOM 1046 O O . LEU A 1 140 ? 10.703 12.484 2.674 1 97.88 140 LEU A O 1
ATOM 1050 N N . CYS A 1 141 ? 11.117 11.375 0.787 1 93.56 141 CYS A N 1
ATOM 1051 C CA . CYS A 1 141 ? 12.562 11.32 0.977 1 93.56 141 CYS A CA 1
ATOM 1052 C C . CYS A 1 141 ? 13.164 12.719 0.942 1 93.56 141 CYS A C 1
ATOM 1054 O O . CYS A 1 141 ? 14.234 12.953 1.516 1 93.56 141 CYS A O 1
ATOM 1056 N N . ASP A 1 142 ? 12.5 13.742 0.334 1 93.38 142 ASP A N 1
ATOM 1057 C CA . ASP A 1 142 ? 13.016 15.102 0.261 1 93.38 142 ASP A CA 1
ATOM 1058 C C . ASP A 1 142 ? 12.367 15.992 1.326 1 93.38 142 ASP A C 1
ATOM 1060 O O . ASP A 1 142 ? 12.688 17.172 1.426 1 93.38 142 ASP A O 1
ATOM 1064 N N . ALA A 1 143 ? 11.477 15.445 2.057 1 95.75 143 ALA A N 1
ATOM 1065 C CA . ALA A 1 143 ? 10.758 16.219 3.062 1 95.75 143 ALA A CA 1
ATOM 1066 C C . ALA A 1 143 ? 11.656 16.531 4.258 1 95.75 143 ALA A C 1
ATOM 1068 O O . ALA A 1 143 ? 12.617 15.812 4.527 1 95.75 143 ALA A O 1
ATOM 1069 N N . ASP A 1 144 ? 11.422 17.672 4.887 1 97 144 ASP A N 1
ATOM 1070 C CA . ASP A 1 144 ? 11.945 17.891 6.234 1 97 144 ASP A CA 1
ATOM 1071 C C . ASP A 1 144 ? 11.195 17.047 7.258 1 97 144 ASP A C 1
ATOM 1073 O O . ASP A 1 144 ? 10.055 17.359 7.617 1 97 144 ASP A O 1
ATOM 1077 N N . LEU A 1 145 ? 11.781 16 7.656 1 98.25 145 LEU A N 1
ATOM 1078 C CA . LEU A 1 145 ? 11.125 15.047 8.547 1 98.25 145 LEU A CA 1
ATOM 1079 C C . LEU A 1 145 ? 11.805 15.023 9.914 1 98.25 145 LEU A C 1
ATOM 1081 O O . LEU A 1 145 ? 13.023 14.883 10 1 98.25 145 LEU A O 1
ATOM 1085 N N . VAL A 1 146 ? 11.031 15.242 10.938 1 98.5 146 VAL A N 1
ATOM 1086 C CA . VAL A 1 146 ? 11.5 15.18 12.32 1 98.5 146 VAL A CA 1
ATOM 1087 C C . VAL A 1 146 ? 10.93 13.938 13 1 98.5 146 VAL A C 1
ATOM 1089 O O . VAL A 1 146 ? 9.711 13.734 13.008 1 98.5 146 VAL A O 1
ATOM 1092 N N . GLN A 1 147 ? 11.758 13.125 13.523 1 98.56 147 GLN A N 1
ATOM 1093 C CA . GLN A 1 147 ? 11.336 11.992 14.336 1 98.56 147 GLN A CA 1
ATOM 1094 C C . GLN A 1 147 ? 11.523 12.273 15.82 1 98.56 147 GLN A C 1
ATOM 1096 O O . GLN A 1 147 ? 12.633 12.578 16.266 1 98.56 147 GLN A O 1
ATOM 1101 N N . VAL A 1 148 ? 10.492 12.203 16.547 1 98.69 148 VAL A N 1
ATOM 1102 C CA . VAL A 1 148 ? 10.523 12.523 17.984 1 98.69 148 VAL A CA 1
ATOM 1103 C C . VAL A 1 148 ? 10.742 11.25 18.781 1 98.69 148 VAL A C 1
ATOM 1105 O O . VAL A 1 148 ? 9.891 10.359 18.797 1 98.69 148 VAL A O 1
ATOM 1108 N N . PRO A 1 149 ? 11.859 11.281 19.547 1 97.5 149 PRO A N 1
ATOM 1109 C CA . PRO A 1 149 ? 12.055 10.133 20.438 1 97.5 149 PRO A CA 1
ATOM 1110 C C . PRO A 1 149 ? 10.914 9.953 21.438 1 97.5 149 PRO A C 1
ATOM 1112 O O . PRO A 1 149 ? 10.375 10.938 21.953 1 97.5 149 PRO A O 1
ATOM 1115 N N . ASN A 1 150 ? 10.391 8.828 21.688 1 97.38 150 ASN A N 1
ATOM 1116 C CA . ASN A 1 150 ? 9.336 8.461 22.625 1 97.38 150 ASN A CA 1
ATOM 1117 C C . ASN A 1 150 ? 7.977 8.969 22.172 1 97.38 150 ASN A C 1
ATOM 1119 O O . ASN A 1 150 ? 6.98 8.828 22.891 1 97.38 150 ASN A O 1
ATOM 1123 N N . GLY A 1 151 ? 7.969 9.789 21.062 1 98.62 151 GLY A N 1
ATOM 1124 C CA . GLY A 1 151 ? 6.688 10.203 20.516 1 98.62 151 GLY A CA 1
ATOM 1125 C C . GLY A 1 151 ? 5.809 9.031 20.109 1 98.62 151 GLY A C 1
ATOM 1126 O O . GLY A 1 151 ? 6.293 8.055 19.531 1 98.62 151 GLY A O 1
ATOM 1127 N N . ARG A 1 152 ? 4.566 9.062 20.438 1 98.5 152 ARG A N 1
ATOM 1128 C CA . ARG A 1 152 ? 3.586 8.031 20.094 1 98.5 152 ARG A CA 1
ATOM 1129 C C . ARG A 1 152 ? 2.684 8.484 18.953 1 98.5 152 ARG A C 1
ATOM 1131 O O . ARG A 1 152 ? 3.027 9.414 18.219 1 98.5 152 ARG A O 1
ATOM 1138 N N . HIS A 1 153 ? 1.584 7.867 18.703 1 98.62 153 HIS A N 1
ATOM 1139 C CA . HIS A 1 153 ? 0.723 8.188 17.578 1 98.62 153 HIS A CA 1
ATOM 1140 C C . HIS A 1 153 ? -0.062 9.469 17.812 1 98.62 153 HIS A C 1
ATOM 1142 O O . HIS A 1 153 ? -0.334 10.227 16.891 1 98.62 153 HIS A O 1
ATOM 1148 N N . SER A 1 154 ? -0.435 9.672 19.109 1 97.31 154 SER A N 1
ATOM 1149 C CA . SER A 1 154 ? -1.195 10.867 19.453 1 97.31 154 SER A CA 1
ATOM 1150 C C . SER A 1 154 ? -0.355 12.125 19.266 1 97.31 154 SER A C 1
ATOM 1152 O O . SER A 1 154 ? 0.776 12.203 19.75 1 97.31 154 SER A O 1
ATOM 1154 N N . GLY A 1 155 ? -0.959 13.117 18.609 1 97.19 155 GLY A N 1
ATOM 1155 C CA . GLY A 1 155 ? -0.285 14.391 18.438 1 97.19 155 GLY A CA 1
ATOM 1156 C C . GLY A 1 155 ? 0.072 15.062 19.75 1 97.19 155 GLY A C 1
ATOM 1157 O O . GLY A 1 155 ? 0.987 15.883 19.797 1 97.19 155 GLY A O 1
ATOM 1158 N N . ALA A 1 156 ? -0.604 14.695 20.766 1 96.75 156 ALA A N 1
ATOM 1159 C CA . ALA A 1 156 ? -0.374 15.281 22.094 1 96.75 156 ALA A CA 1
ATOM 1160 C C . ALA A 1 156 ? 1.007 14.906 22.625 1 96.75 156 ALA A C 1
ATOM 1162 O O . ALA A 1 156 ? 1.533 15.57 23.516 1 96.75 156 ALA A O 1
ATOM 1163 N N . THR A 1 157 ? 1.603 13.891 22.078 1 98.31 157 THR A N 1
ATOM 1164 C CA . THR A 1 157 ? 2.898 13.414 22.562 1 98.31 157 THR A CA 1
ATOM 1165 C C . THR A 1 157 ? 4.031 14.031 21.734 1 98.31 157 THR A C 1
ATOM 1167 O O . THR A 1 157 ? 5.203 13.727 21.969 1 98.31 157 THR A O 1
ATOM 1170 N N . LEU A 1 158 ? 3.734 14.867 20.781 1 98.69 158 LEU A N 1
ATOM 1171 C CA . LEU A 1 158 ? 4.707 15.5 19.891 1 98.69 158 LEU A CA 1
ATOM 1172 C C . LEU A 1 158 ? 4.789 17 20.172 1 98.69 158 LEU A C 1
ATOM 1174 O O . LEU A 1 158 ? 3.799 17.625 20.562 1 98.69 158 LEU A O 1
ATOM 1178 N N . PRO A 1 159 ? 5.961 17.625 19.938 1 98.5 159 PRO A N 1
ATOM 1179 C CA . PRO A 1 159 ? 6.098 19.062 20.125 1 98.5 159 PRO A CA 1
ATOM 1180 C C . PRO A 1 159 ? 5.559 19.875 18.938 1 98.5 159 PRO A C 1
ATOM 1182 O O . PRO A 1 159 ? 6.32 20.578 18.266 1 98.5 159 PRO A O 1
ATOM 1185 N N . LEU A 1 160 ? 4.254 19.859 18.781 1 98.75 160 LEU A N 1
ATOM 1186 C CA . LEU A 1 160 ? 3.623 20.391 17.578 1 98.75 160 LEU A CA 1
ATOM 1187 C C . LEU A 1 160 ? 3.742 21.922 17.531 1 98.75 160 LEU A C 1
ATOM 1189 O O . LEU A 1 160 ? 3.977 22.484 16.469 1 98.75 160 LEU A O 1
ATOM 1193 N N . GLN A 1 161 ? 3.521 22.609 18.672 1 98 161 GLN A N 1
ATOM 1194 C CA . GLN A 1 161 ? 3.582 24.062 18.688 1 98 161 GLN A CA 1
ATOM 1195 C C . GLN A 1 161 ? 4.934 24.562 18.172 1 98 161 GLN A C 1
ATOM 1197 O O . GLN A 1 161 ? 4.996 25.406 17.281 1 98 161 GLN A O 1
ATOM 1202 N N . SER A 1 162 ? 6.027 24.016 18.734 1 97.94 162 SER A N 1
ATOM 1203 C CA . SER A 1 162 ? 7.367 24.422 18.312 1 97.94 162 SER A CA 1
ATOM 1204 C C . SER A 1 162 ? 7.641 24.016 16.859 1 97.94 162 SER A C 1
ATOM 1206 O O . SER A 1 162 ? 8.273 24.75 16.109 1 97.94 162 SER A O 1
ATOM 1208 N N . PHE A 1 163 ? 7.195 22.844 16.469 1 98.56 163 PHE A N 1
ATOM 1209 C CA . PHE A 1 163 ? 7.391 22.359 15.109 1 98.56 163 PHE A CA 1
ATOM 1210 C C . PHE A 1 163 ? 6.684 23.25 14.102 1 98.56 163 PHE A C 1
ATOM 1212 O O . PHE A 1 163 ? 7.277 23.656 13.102 1 98.56 163 PHE A O 1
ATOM 1219 N N . PHE A 1 164 ? 5.434 23.578 14.383 1 98.56 164 PHE A N 1
ATOM 1220 C CA . PHE A 1 164 ? 4.672 24.453 13.492 1 98.56 164 PHE A CA 1
ATOM 1221 C C . PHE A 1 164 ? 5.281 25.844 13.453 1 98.56 164 PHE A C 1
ATOM 1223 O O . PHE A 1 164 ? 5.344 26.469 12.391 1 98.56 164 PHE A O 1
ATOM 1230 N N . GLN A 1 165 ? 5.695 26.328 14.594 1 97.88 165 GLN A N 1
ATOM 1231 C CA . GLN A 1 165 ? 6.297 27.656 14.664 1 97.88 165 GLN A CA 1
ATOM 1232 C C . GLN A 1 165 ? 7.504 27.766 13.742 1 97.88 165 GLN A C 1
ATOM 1234 O O . GLN A 1 165 ? 7.672 28.781 13.047 1 97.88 165 GLN A O 1
ATOM 1239 N N . THR A 1 166 ? 8.32 26.766 13.742 1 97 166 THR A N 1
ATOM 1240 C CA . THR A 1 166 ? 9.531 26.734 12.93 1 97 166 THR A CA 1
ATOM 1241 C C . THR A 1 166 ? 9.18 26.781 11.445 1 97 166 THR A C 1
ATOM 1243 O O . THR A 1 166 ? 9.867 27.453 10.664 1 97 166 THR A O 1
ATOM 1246 N N . ILE A 1 167 ? 8.172 26.125 11.016 1 97.62 167 ILE A N 1
ATOM 1247 C CA . ILE A 1 167 ? 7.824 25.969 9.609 1 97.62 167 ILE A CA 1
ATOM 1248 C C . ILE A 1 167 ? 7.031 27.172 9.125 1 97.62 167 ILE A C 1
ATOM 1250 O O . ILE A 1 167 ? 7.27 27.688 8.031 1 97.62 167 ILE A O 1
ATOM 1254 N N . LEU A 1 168 ? 6.105 27.641 9.938 1 96.25 168 LEU A N 1
ATOM 1255 C CA . LEU A 1 168 ? 5.152 28.656 9.523 1 96.25 168 LEU A CA 1
ATOM 1256 C C . LEU A 1 168 ? 5.699 30.062 9.797 1 96.25 168 LEU A C 1
ATOM 1258 O O . LEU A 1 168 ? 5.172 31.047 9.289 1 96.25 168 LEU A O 1
ATOM 1262 N N . GLY A 1 169 ? 6.805 30.188 10.398 1 86.56 169 GLY A N 1
ATOM 1263 C CA . GLY A 1 169 ? 7.422 31.484 10.672 1 86.56 169 GLY A CA 1
ATOM 1264 C C . GLY A 1 169 ? 6.652 32.312 11.695 1 86.56 169 GLY A C 1
ATOM 1265 O O . GLY A 1 169 ? 6.578 33.531 11.578 1 86.56 169 GLY A O 1
ATOM 1266 N N . LYS A 1 170 ? 6.172 31.719 12.594 1 74.94 170 LYS A N 1
ATOM 1267 C CA . LYS A 1 170 ? 5.48 32.469 13.633 1 74.94 170 LYS A CA 1
ATOM 1268 C C . LYS A 1 170 ? 6.316 32.562 14.906 1 74.94 170 LYS A C 1
ATOM 1270 O O . LYS A 1 170 ? 7.18 31.719 15.141 1 74.94 170 LYS A O 1
ATOM 1275 N N . MET B 1 1 ? -2.098 -23.922 -21.266 1 97.06 1 MET B N 1
ATOM 1276 C CA . MET B 1 1 ? -0.75 -23.391 -21.078 1 97.06 1 MET B CA 1
ATOM 1277 C C . MET B 1 1 ? -0.68 -22.516 -19.828 1 97.06 1 MET B C 1
ATOM 1279 O O . MET B 1 1 ? -1.536 -21.656 -19.625 1 97.06 1 MET B O 1
ATOM 1283 N N . ILE B 1 2 ? 0.262 -22.859 -19.031 1 98.62 2 ILE B N 1
ATOM 1284 C CA . ILE B 1 2 ? 0.426 -22.125 -17.781 1 98.62 2 ILE B CA 1
ATOM 1285 C C . ILE B 1 2 ? 1.588 -21.141 -17.906 1 98.62 2 ILE B C 1
ATOM 1287 O O . ILE B 1 2 ? 2.656 -21.5 -18.406 1 98.62 2 ILE B O 1
ATOM 1291 N N . LEU B 1 3 ? 1.352 -19.906 -17.609 1 98.88 3 LEU B N 1
ATOM 1292 C CA . LEU B 1 3 ? 2.438 -18.953 -17.453 1 98.88 3 LEU B CA 1
ATOM 1293 C C . LEU B 1 3 ? 2.867 -18.859 -15.992 1 98.88 3 LEU B C 1
ATOM 1295 O O . LEU B 1 3 ? 2.084 -18.453 -15.133 1 98.88 3 LEU B O 1
ATOM 1299 N N . ASN B 1 4 ? 4.07 -19.281 -15.703 1 98.94 4 ASN B N 1
ATOM 1300 C CA . ASN B 1 4 ? 4.652 -19.25 -14.367 1 98.94 4 ASN B CA 1
ATOM 1301 C C . ASN B 1 4 ? 5.598 -18.062 -14.195 1 98.94 4 ASN B C 1
ATOM 1303 O O . ASN B 1 4 ? 6.496 -17.844 -15.016 1 98.94 4 ASN B O 1
ATOM 1307 N N . ILE B 1 5 ? 5.379 -17.297 -13.148 1 98.94 5 ILE B N 1
ATOM 1308 C CA . ILE B 1 5 ? 6.152 -16.078 -12.914 1 98.94 5 ILE B CA 1
ATOM 1309 C C . ILE B 1 5 ? 6.875 -16.188 -11.57 1 98.94 5 ILE B C 1
ATOM 1311 O O . ILE B 1 5 ? 6.234 -16.219 -10.516 1 98.94 5 ILE B O 1
ATOM 1315 N N . HIS B 1 6 ? 8.18 -16.125 -11.578 1 98.88 6 HIS B N 1
ATOM 1316 C CA . HIS B 1 6 ? 8.984 -16.312 -10.375 1 98.88 6 HIS B CA 1
ATOM 1317 C C . HIS B 1 6 ? 9.117 -15.008 -9.594 1 98.88 6 HIS B C 1
ATOM 1319 O O . HIS B 1 6 ? 8.734 -13.945 -10.086 1 98.88 6 HIS B O 1
ATOM 1325 N N . GLY B 1 7 ? 9.703 -15.141 -8.383 1 98.31 7 GLY B N 1
ATOM 1326 C CA . GLY B 1 7 ? 9.812 -14.008 -7.484 1 98.31 7 GLY B CA 1
ATOM 1327 C C . GLY B 1 7 ? 11.102 -13.234 -7.66 1 98.31 7 GLY B C 1
ATOM 1328 O O . GLY B 1 7 ? 11.945 -13.594 -8.484 1 98.31 7 GLY B O 1
ATOM 1329 N N . TYR B 1 8 ? 11.242 -12.18 -6.875 1 98.25 8 TYR B N 1
ATOM 1330 C CA . TYR B 1 8 ? 12.406 -11.297 -6.91 1 98.25 8 TYR B CA 1
ATOM 1331 C C . TYR B 1 8 ? 13.688 -12.07 -6.629 1 98.25 8 TYR B C 1
ATOM 1333 O O . TYR B 1 8 ? 13.789 -12.766 -5.613 1 98.25 8 TYR B O 1
ATOM 1341 N N . GLY B 1 9 ? 14.617 -11.961 -7.488 1 95.94 9 GLY B N 1
ATOM 1342 C CA . GLY B 1 9 ? 15.875 -12.656 -7.305 1 95.94 9 GLY B CA 1
ATOM 1343 C C . GLY B 1 9 ? 15.766 -14.156 -7.504 1 95.94 9 GLY B C 1
ATOM 1344 O O . GLY B 1 9 ? 16.688 -14.906 -7.152 1 95.94 9 GLY B O 1
ATOM 1345 N N . GLY B 1 10 ? 14.609 -14.578 -7.953 1 96.75 10 GLY B N 1
ATOM 1346 C CA . GLY B 1 10 ? 14.391 -16.016 -8.109 1 96.75 10 GLY B CA 1
ATOM 1347 C C . GLY B 1 10 ? 14.766 -16.516 -9.492 1 96.75 10 GLY B C 1
ATOM 1348 O O . GLY B 1 10 ? 15.453 -15.828 -10.25 1 96.75 10 GLY B O 1
ATOM 1349 N N . SER B 1 11 ? 14.305 -17.75 -9.703 1 97.5 11 SER B N 1
ATOM 1350 C CA . SER B 1 11 ? 14.602 -18.422 -10.961 1 97.5 11 SER B CA 1
ATOM 1351 C C . SER B 1 11 ? 13.32 -18.859 -11.672 1 97.5 11 SER B C 1
ATOM 1353 O O . SER B 1 11 ? 12.312 -19.141 -11.023 1 97.5 11 SER B O 1
ATOM 1355 N N . ALA B 1 12 ? 13.445 -18.906 -12.984 1 98.38 12 ALA B N 1
ATOM 1356 C CA . ALA B 1 12 ? 12.344 -19.422 -13.797 1 98.38 12 ALA B CA 1
ATOM 1357 C C . ALA B 1 12 ? 11.977 -20.844 -13.375 1 98.38 12 ALA B C 1
ATOM 1359 O O . ALA B 1 12 ? 10.82 -21.234 -13.484 1 98.38 12 ALA B O 1
ATOM 1360 N N . GLN B 1 13 ? 13 -21.594 -12.93 1 98.31 13 GLN B N 1
ATOM 1361 C CA . GLN B 1 13 ? 12.773 -22.969 -12.492 1 98.31 13 GLN B CA 1
ATOM 1362 C C . GLN B 1 13 ? 12.57 -23.031 -10.984 1 98.31 13 GLN B C 1
ATOM 1364 O O . GLN B 1 13 ? 13.242 -23.812 -10.297 1 98.31 13 GLN B O 1
ATOM 1369 N N . ASN B 1 14 ? 11.648 -22.25 -10.531 1 98.5 14 ASN B N 1
ATOM 1370 C CA . ASN B 1 14 ? 11.352 -22.219 -9.102 1 98.5 14 ASN B CA 1
ATOM 1371 C C . ASN B 1 14 ? 10.531 -23.438 -8.672 1 98.5 14 ASN B C 1
ATOM 1373 O O . ASN B 1 14 ? 10.266 -24.328 -9.477 1 98.5 14 ASN B O 1
ATOM 1377 N N . SER B 1 15 ? 10.195 -23.531 -7.367 1 98.56 15 SER B N 1
ATOM 1378 C CA . SER B 1 15 ? 9.469 -24.672 -6.805 1 98.56 15 SER B CA 1
ATOM 1379 C C . SER B 1 15 ? 8.133 -24.875 -7.508 1 98.56 15 SER B C 1
ATOM 1381 O O . SER B 1 15 ? 7.703 -26.016 -7.719 1 98.56 15 SER B O 1
ATOM 1383 N N . ALA B 1 16 ? 7.457 -23.766 -7.855 1 98.81 16 ALA B N 1
ATOM 1384 C CA . ALA B 1 16 ? 6.195 -23.891 -8.578 1 98.81 16 ALA B CA 1
ATOM 1385 C C . ALA B 1 16 ? 6.398 -24.547 -9.938 1 98.81 16 ALA B C 1
ATOM 1387 O O . ALA B 1 16 ? 5.637 -25.422 -10.328 1 98.81 16 ALA B O 1
ATOM 1388 N N . TYR B 1 17 ? 7.379 -24.109 -10.633 1 98.69 17 TYR B N 1
ATOM 1389 C CA . TYR B 1 17 ? 7.707 -24.688 -11.938 1 98.69 17 TYR B CA 1
ATOM 1390 C C . TYR B 1 17 ? 7.934 -26.188 -11.82 1 98.69 17 TYR B C 1
ATOM 1392 O O . TYR B 1 17 ? 7.367 -26.969 -12.594 1 98.69 17 TYR B O 1
ATOM 1400 N N . THR B 1 18 ? 8.727 -26.578 -10.859 1 98.38 18 THR B N 1
ATOM 1401 C CA . THR B 1 18 ? 9.047 -27.984 -10.648 1 98.38 18 THR B CA 1
ATOM 1402 C C . THR B 1 18 ? 7.789 -28.797 -10.352 1 98.38 18 THR B C 1
ATOM 1404 O O . THR B 1 18 ? 7.605 -29.891 -10.883 1 98.38 18 THR B O 1
ATOM 1407 N N . ALA B 1 19 ? 6.926 -28.281 -9.508 1 98.5 19 ALA B N 1
ATOM 1408 C CA . ALA B 1 19 ? 5.672 -28.953 -9.164 1 98.5 19 ALA B CA 1
ATOM 1409 C C . ALA B 1 19 ? 4.785 -29.109 -10.391 1 98.5 19 ALA B C 1
ATOM 1411 O O . ALA B 1 19 ? 4.172 -30.172 -10.578 1 98.5 19 ALA B O 1
ATOM 1412 N N . LEU B 1 20 ? 4.742 -28.125 -11.227 1 98.44 20 LEU B N 1
ATOM 1413 C CA . LEU B 1 20 ? 3.914 -28.156 -12.43 1 98.44 20 LEU B CA 1
ATOM 1414 C C . LEU B 1 20 ? 4.426 -29.203 -13.414 1 98.44 20 LEU B C 1
ATOM 1416 O O . LEU B 1 20 ? 3.637 -29.922 -14.023 1 98.44 20 LEU B O 1
ATOM 1420 N N . LEU B 1 21 ? 5.703 -29.219 -13.562 1 97.69 21 LEU B N 1
ATOM 1421 C CA . LEU B 1 21 ? 6.293 -30.203 -14.461 1 97.69 21 LEU B CA 1
ATOM 1422 C C . LEU B 1 21 ? 5.969 -31.625 -13.992 1 97.69 21 LEU B C 1
ATOM 1424 O O . LEU B 1 21 ? 5.684 -32.5 -14.812 1 97.69 21 LEU B O 1
ATOM 1428 N N . SER B 1 22 ? 6.094 -31.797 -12.727 1 97.19 22 SER B N 1
ATOM 1429 C CA . SER B 1 22 ? 5.828 -33.125 -12.156 1 97.19 22 SER B CA 1
ATOM 1430 C C . SER B 1 22 ? 4.391 -33.562 -12.422 1 97.19 22 SER B C 1
ATOM 1432 O O . SER B 1 22 ? 4.094 -34.75 -12.461 1 97.19 22 SER B O 1
ATOM 1434 N N . LEU B 1 23 ? 3.492 -32.625 -12.617 1 97.56 23 LEU B N 1
ATOM 1435 C CA . LEU B 1 23 ? 2.082 -32.906 -12.867 1 97.56 23 LEU B CA 1
ATOM 1436 C C . LEU B 1 23 ? 1.81 -33.031 -14.359 1 97.56 23 LEU B C 1
ATOM 1438 O O . LEU B 1 23 ? 0.669 -33.25 -14.773 1 97.56 23 LEU B O 1
ATOM 1442 N N . GLY B 1 24 ? 2.828 -32.812 -15.188 1 97.25 24 GLY B N 1
ATOM 1443 C CA . GLY B 1 24 ? 2.701 -32.969 -16.625 1 97.25 24 GLY B CA 1
ATOM 1444 C C . GLY B 1 24 ? 2.072 -31.75 -17.297 1 97.25 24 GLY B C 1
ATOM 1445 O O . GLY B 1 24 ? 1.499 -31.844 -18.375 1 97.25 24 GLY B O 1
ATOM 1446 N N . CYS B 1 25 ? 2.203 -30.594 -16.625 1 97.44 25 CYS B N 1
ATOM 1447 C CA . CYS B 1 25 ? 1.597 -29.375 -17.172 1 97.44 25 CYS B CA 1
ATOM 1448 C C . CYS B 1 25 ? 2.477 -28.766 -18.25 1 97.44 25 CYS B C 1
ATOM 1450 O O . CYS B 1 25 ? 3.699 -28.906 -18.219 1 97.44 25 CYS B O 1
ATOM 1452 N N . ASP B 1 26 ? 1.85 -28.156 -19.219 1 97.38 26 ASP B N 1
ATOM 1453 C CA . ASP B 1 26 ? 2.549 -27.297 -20.156 1 97.38 26 ASP B CA 1
ATOM 1454 C C . ASP B 1 26 ? 2.805 -25.906 -19.562 1 97.38 26 ASP B C 1
ATOM 1456 O O . ASP B 1 26 ? 1.861 -25.188 -19.219 1 97.38 26 ASP B O 1
ATOM 1460 N N . VAL B 1 27 ? 4.098 -25.594 -19.438 1 98.31 27 VAL B N 1
ATOM 1461 C CA . VAL B 1 27 ? 4.426 -24.406 -18.641 1 98.31 27 VAL B CA 1
ATOM 1462 C C . VAL B 1 27 ? 5.379 -23.516 -19.422 1 98.31 27 VAL B C 1
ATOM 1464 O O . VAL B 1 27 ? 6.363 -23.984 -20 1 98.31 27 VAL B O 1
ATOM 1467 N N . THR B 1 28 ? 5.086 -22.25 -19.578 1 98.5 28 THR B N 1
ATOM 1468 C CA . THR B 1 28 ? 6.008 -21.188 -19.938 1 98.5 28 THR B CA 1
ATOM 1469 C C . THR B 1 28 ? 6.5 -20.438 -18.703 1 98.5 28 THR B C 1
ATOM 1471 O O . THR B 1 28 ? 5.699 -19.953 -17.906 1 98.5 28 THR B O 1
ATOM 1474 N N . SER B 1 29 ? 7.793 -20.328 -18.5 1 98.69 29 SER B N 1
ATOM 1475 C CA . SER B 1 29 ? 8.391 -19.734 -17.312 1 98.69 29 SER B CA 1
ATOM 1476 C C . SER B 1 29 ? 9.578 -18.844 -17.688 1 98.69 29 SER B C 1
ATOM 1478 O O . SER B 1 29 ? 10.727 -19.281 -17.641 1 98.69 29 SER B O 1
ATOM 1480 N N . PRO B 1 30 ? 9.344 -17.594 -17.922 1 98.69 30 PRO B N 1
ATOM 1481 C CA . PRO B 1 30 ? 10.453 -16.719 -18.312 1 98.69 30 PRO B CA 1
ATOM 1482 C C . PRO B 1 30 ? 11.359 -16.359 -17.141 1 98.69 30 PRO B C 1
ATOM 1484 O O . PRO B 1 30 ? 10.883 -16.188 -16.016 1 98.69 30 PRO B O 1
ATOM 1487 N N . GLN B 1 31 ? 12.664 -16.266 -17.406 1 98.69 31 GLN B N 1
ATOM 1488 C CA . GLN B 1 31 ? 13.586 -15.68 -16.438 1 98.69 31 GLN B CA 1
ATOM 1489 C C . GLN B 1 31 ? 13.508 -14.148 -16.469 1 98.69 31 GLN B C 1
ATOM 1491 O O . GLN B 1 31 ? 13.68 -13.539 -17.516 1 98.69 31 GLN B O 1
ATOM 1496 N N . LEU B 1 32 ? 13.273 -13.602 -15.383 1 97.88 32 LEU B N 1
ATOM 1497 C CA . LEU B 1 32 ? 13.094 -12.156 -15.297 1 97.88 32 LEU B CA 1
ATOM 1498 C C . LEU B 1 32 ? 14.18 -11.531 -14.422 1 97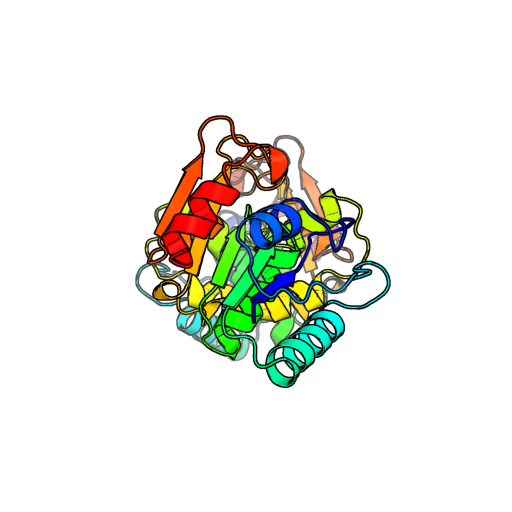.88 32 LEU B C 1
ATOM 1500 O O . LEU B 1 32 ? 14.539 -12.078 -13.383 1 97.88 32 LEU B O 1
ATOM 1504 N N . ASP B 1 33 ? 14.719 -10.414 -14.867 1 96.12 33 ASP B N 1
ATOM 1505 C CA . ASP B 1 33 ? 15.625 -9.586 -14.07 1 96.12 33 ASP B CA 1
ATOM 1506 C C . ASP B 1 33 ? 14.922 -8.328 -13.57 1 96.12 33 ASP B C 1
ATOM 1508 O O . ASP B 1 33 ? 14.969 -7.285 -14.219 1 96.12 33 ASP B O 1
ATOM 1512 N N . TYR B 1 34 ? 14.391 -8.414 -12.422 1 96.38 34 TYR B N 1
ATOM 1513 C CA . TYR B 1 34 ? 13.539 -7.367 -11.867 1 96.38 34 TYR B CA 1
ATOM 1514 C C . TYR B 1 34 ? 14.352 -6.121 -11.531 1 96.38 34 TYR B C 1
ATOM 1516 O O . TYR B 1 34 ? 13.789 -5.043 -11.336 1 96.38 34 TYR B O 1
ATOM 1524 N N . ASP B 1 35 ? 15.68 -6.242 -11.414 1 94.5 35 ASP B N 1
ATOM 1525 C CA . ASP B 1 35 ? 16.516 -5.094 -11.109 1 94.5 35 ASP B CA 1
ATOM 1526 C C . ASP B 1 35 ? 16.891 -4.332 -12.375 1 94.5 35 ASP B C 1
ATOM 1528 O O . ASP B 1 35 ? 17.219 -3.143 -12.32 1 94.5 35 ASP B O 1
ATOM 1532 N N . ALA B 1 36 ? 16.859 -5.008 -13.484 1 95.06 36 ALA B N 1
ATOM 1533 C CA . ALA B 1 36 ? 17.328 -4.422 -14.742 1 95.06 36 ALA B CA 1
ATOM 1534 C C . ALA B 1 36 ? 16.172 -3.801 -15.516 1 95.06 36 ALA B C 1
ATOM 1536 O O . ALA B 1 36 ? 16.375 -2.979 -16.406 1 95.06 36 ALA B O 1
ATOM 1537 N N . VAL B 1 37 ? 14.984 -4.223 -15.25 1 95.38 37 VAL B N 1
ATOM 1538 C CA . VAL B 1 37 ? 13.82 -3.799 -16.016 1 95.38 37 VAL B CA 1
ATOM 1539 C C . VAL B 1 37 ? 12.781 -3.176 -15.078 1 95.38 37 VAL B C 1
ATOM 1541 O O . VAL B 1 37 ? 12.516 -3.709 -14 1 95.38 37 VAL B O 1
ATOM 1544 N N . CYS B 1 38 ? 12.188 -2.016 -15.438 1 97.19 38 CYS B N 1
ATOM 1545 C CA . CYS B 1 38 ? 11.172 -1.383 -14.602 1 97.19 38 CYS B CA 1
ATOM 1546 C C . CYS B 1 38 ? 9.898 -2.219 -14.562 1 97.19 38 CYS B C 1
ATOM 1548 O O . CYS B 1 38 ? 9.609 -2.961 -15.5 1 97.19 38 CYS B O 1
ATOM 1550 N N . PRO B 1 39 ? 9.141 -2.107 -13.516 1 98.44 39 PRO B N 1
ATOM 1551 C CA . PRO B 1 39 ? 7.992 -2.996 -13.336 1 98.44 39 PRO B CA 1
ATOM 1552 C C . PRO B 1 39 ? 6.949 -2.842 -14.438 1 98.44 39 PRO B C 1
ATOM 1554 O O . PRO B 1 39 ? 6.285 -3.814 -14.805 1 98.44 39 PRO B O 1
ATOM 1557 N N . GLU B 1 40 ? 6.77 -1.674 -14.992 1 98.44 40 GLU B N 1
ATOM 1558 C CA . GLU B 1 40 ? 5.816 -1.468 -16.078 1 98.44 40 GLU B CA 1
ATOM 1559 C C . GLU B 1 40 ? 6.184 -2.305 -17.297 1 98.44 40 GLU B C 1
ATOM 1561 O O . GLU B 1 40 ? 5.312 -2.881 -17.953 1 98.44 40 GLU B O 1
ATOM 1566 N N . LYS B 1 41 ? 7.438 -2.297 -17.625 1 98.38 41 LYS B N 1
ATOM 1567 C CA . LYS B 1 41 ? 7.914 -3.084 -18.75 1 98.38 41 LYS B CA 1
ATOM 1568 C C . LYS B 1 41 ? 7.809 -4.578 -18.469 1 98.38 41 LYS B C 1
ATOM 1570 O O . LYS B 1 41 ? 7.508 -5.367 -19.359 1 98.38 41 LYS B O 1
ATOM 1575 N N . VAL B 1 42 ? 8.109 -5 -17.234 1 98.62 42 VAL B N 1
ATOM 1576 C CA . VAL B 1 42 ? 7.926 -6.395 -16.844 1 98.62 42 VAL B CA 1
ATOM 1577 C C . VAL B 1 42 ? 6.48 -6.82 -17.094 1 98.62 42 VAL B C 1
ATOM 1579 O O . VAL B 1 42 ? 6.227 -7.84 -17.734 1 98.62 42 VAL B O 1
ATOM 1582 N N . LEU B 1 43 ? 5.539 -6.012 -16.609 1 98.88 43 LEU B N 1
ATOM 1583 C CA . LEU B 1 43 ? 4.125 -6.328 -16.781 1 98.88 43 LEU B CA 1
ATOM 1584 C C . LEU B 1 43 ? 3.771 -6.426 -18.266 1 98.88 43 LEU B C 1
ATOM 1586 O O . LEU B 1 43 ? 3.047 -7.332 -18.672 1 98.88 43 LEU B O 1
ATOM 1590 N N . LYS B 1 44 ? 4.254 -5.441 -19.031 1 98.69 44 LYS B N 1
ATOM 1591 C CA . LYS B 1 44 ? 3.984 -5.438 -20.469 1 98.69 44 LYS B CA 1
ATOM 1592 C C . LYS B 1 44 ? 4.484 -6.723 -21.125 1 98.69 44 LYS B C 1
ATOM 1594 O O . LYS B 1 44 ? 3.77 -7.344 -21.906 1 98.69 44 LYS B O 1
ATOM 1599 N N . THR B 1 45 ? 5.703 -7.102 -20.797 1 98.56 45 THR B N 1
ATOM 1600 C CA . THR B 1 45 ? 6.305 -8.305 -21.344 1 98.56 45 THR B CA 1
ATOM 1601 C C . THR B 1 45 ? 5.488 -9.539 -20.969 1 98.56 45 THR B C 1
ATOM 1603 O O . THR B 1 45 ? 5.199 -10.383 -21.828 1 98.56 45 THR B O 1
ATOM 1606 N N . LEU B 1 46 ? 5.141 -9.609 -19.75 1 98.88 46 LEU B N 1
ATOM 1607 C CA . LEU B 1 46 ? 4.379 -10.75 -19.266 1 98.88 46 LEU B CA 1
ATOM 1608 C C . LEU B 1 46 ? 2.998 -10.805 -19.906 1 98.88 46 LEU B C 1
ATOM 1610 O O . LEU B 1 46 ? 2.492 -11.883 -20.219 1 98.88 46 LEU B O 1
ATOM 1614 N N . ARG B 1 47 ? 2.348 -9.68 -20.078 1 98.81 47 ARG B N 1
ATOM 1615 C CA . ARG B 1 47 ? 1.061 -9.602 -20.766 1 98.81 47 ARG B CA 1
ATOM 1616 C C . ARG B 1 47 ? 1.162 -10.148 -22.188 1 98.81 47 ARG B C 1
ATOM 1618 O O . ARG B 1 47 ? 0.332 -10.953 -22.609 1 98.81 47 ARG B O 1
ATOM 1625 N N . GLU B 1 48 ? 2.135 -9.656 -22.875 1 98.62 48 GLU B N 1
ATOM 1626 C CA . GLU B 1 48 ? 2.357 -10.117 -24.234 1 98.62 48 GLU B CA 1
ATOM 1627 C C . GLU B 1 48 ? 2.594 -11.625 -24.281 1 98.62 48 GLU B C 1
ATOM 1629 O O . GLU B 1 48 ? 2.072 -12.312 -25.172 1 98.62 48 GLU B O 1
ATOM 1634 N N . MET B 1 49 ? 3.365 -12.125 -23.375 1 98.62 49 MET B N 1
ATOM 1635 C CA . MET B 1 49 ? 3.641 -13.555 -23.312 1 98.62 49 MET B CA 1
ATOM 1636 C C . MET B 1 49 ? 2.363 -14.344 -23.031 1 98.62 49 MET B C 1
ATOM 1638 O O . MET B 1 49 ? 2.125 -15.383 -23.656 1 98.62 49 MET B O 1
ATOM 1642 N N . ALA B 1 50 ? 1.577 -13.898 -22.094 1 98.75 50 ALA B N 1
ATOM 1643 C CA . ALA B 1 50 ? 0.322 -14.57 -21.766 1 98.75 50 ALA B CA 1
ATOM 1644 C C . ALA B 1 50 ? -0.573 -14.688 -23 1 98.75 50 ALA B C 1
ATOM 1646 O O . ALA B 1 50 ? -1.171 -15.734 -23.25 1 98.75 50 ALA B O 1
ATOM 1647 N N . VAL B 1 51 ? -0.627 -13.609 -23.766 1 97.88 51 VAL B N 1
ATOM 1648 C CA . VAL B 1 51 ? -1.474 -13.57 -24.953 1 97.88 51 VAL B CA 1
ATOM 1649 C C . VAL B 1 51 ? -0.887 -14.477 -26.031 1 97.88 51 VAL B C 1
ATOM 1651 O O . VAL B 1 51 ? -1.603 -15.281 -26.625 1 97.88 51 VAL B O 1
ATOM 1654 N N . THR B 1 52 ? 0.402 -14.375 -26.25 1 97.31 52 THR B N 1
ATOM 1655 C CA . THR B 1 52 ? 1.071 -15.078 -27.328 1 97.31 52 THR B CA 1
ATOM 1656 C C . THR B 1 52 ? 1.028 -16.578 -27.109 1 97.31 52 THR B C 1
ATOM 1658 O O . THR B 1 52 ? 0.833 -17.359 -28.047 1 97.31 52 THR B O 1
ATOM 1661 N N . CYS B 1 53 ? 1.201 -17.016 -25.891 1 97.31 53 CYS B N 1
ATOM 1662 C CA . CYS B 1 53 ? 1.227 -18.453 -25.625 1 97.31 53 CYS B CA 1
ATOM 1663 C C . CYS B 1 53 ? -0.176 -18.984 -25.344 1 97.31 53 CYS B C 1
ATOM 1665 O O . CYS B 1 53 ? -0.356 -20.172 -25.094 1 97.31 53 CYS B O 1
ATOM 1667 N N . HIS B 1 54 ? -1.179 -18.078 -25.359 1 97.56 54 HIS B N 1
ATOM 1668 C CA . HIS B 1 54 ? -2.561 -18.438 -25.062 1 97.56 54 HIS B CA 1
ATOM 1669 C C . HIS B 1 54 ? -2.688 -19.047 -23.672 1 97.56 54 HIS B C 1
ATOM 1671 O O . HIS B 1 54 ? -3.254 -20.141 -23.531 1 97.56 54 HIS B O 1
ATOM 1677 N N . ALA B 1 55 ? -2.117 -18.344 -22.719 1 98.44 55 ALA B N 1
ATOM 1678 C CA . ALA B 1 55 ? -2.191 -18.828 -21.344 1 98.44 55 ALA B CA 1
ATOM 1679 C C . ALA B 1 55 ? -3.641 -18.969 -20.891 1 98.44 55 ALA B C 1
ATOM 1681 O O . ALA B 1 55 ? -4.473 -18.094 -21.172 1 98.44 55 ALA B O 1
ATOM 1682 N N . ASP B 1 56 ? -3.928 -20.031 -20.234 1 98.25 56 ASP B N 1
ATOM 1683 C CA . ASP B 1 56 ? -5.258 -20.203 -19.656 1 98.25 56 ASP B CA 1
ATOM 1684 C C . ASP B 1 56 ? -5.211 -20.156 -18.141 1 98.25 56 ASP B C 1
ATOM 1686 O O . ASP B 1 56 ? -6.254 -20.109 -17.484 1 98.25 56 ASP B O 1
ATOM 1690 N N . THR B 1 57 ? -3.992 -20.172 -17.562 1 98.75 57 THR B N 1
ATOM 1691 C CA . THR B 1 57 ? -3.766 -20.094 -16.125 1 98.75 57 THR B CA 1
ATOM 1692 C C . THR B 1 57 ? -2.473 -19.344 -15.828 1 98.75 57 THR B C 1
ATOM 1694 O O . THR B 1 57 ? -1.469 -19.516 -16.516 1 98.75 57 THR B O 1
ATOM 1697 N N . LEU B 1 58 ? -2.496 -18.5 -14.812 1 98.94 58 LEU B N 1
ATOM 1698 C CA . LEU B 1 58 ? -1.322 -17.797 -14.328 1 98.94 58 LEU B CA 1
ATOM 1699 C C . LEU B 1 58 ? -0.901 -18.312 -12.953 1 98.94 58 LEU B C 1
ATOM 1701 O O . LEU B 1 58 ? -1.75 -18.594 -12.102 1 98.94 58 LEU B O 1
ATOM 1705 N N . ILE B 1 59 ? 0.323 -18.484 -12.75 1 98.94 59 ILE B N 1
ATOM 1706 C CA . ILE B 1 59 ? 0.87 -18.797 -11.438 1 98.94 59 ILE B CA 1
ATOM 1707 C C . ILE B 1 59 ? 1.981 -17.812 -11.086 1 98.94 59 ILE B C 1
ATOM 1709 O O . ILE B 1 59 ? 2.863 -17.547 -11.906 1 98.94 59 ILE B O 1
ATOM 1713 N N . GLY B 1 60 ? 1.94 -17.25 -10.031 1 98.94 60 GLY B N 1
ATOM 1714 C CA . GLY B 1 60 ? 2.945 -16.297 -9.586 1 98.94 60 GLY B CA 1
ATOM 1715 C C . GLY B 1 60 ? 3.4 -16.531 -8.164 1 98.94 60 GLY B C 1
ATOM 1716 O O . GLY B 1 60 ? 2.576 -16.75 -7.27 1 98.94 60 GLY B O 1
ATOM 1717 N N . THR B 1 61 ? 4.688 -16.531 -7.93 1 98.88 61 THR B N 1
ATOM 1718 C CA . THR B 1 61 ? 5.281 -16.703 -6.613 1 98.88 61 THR B CA 1
ATOM 1719 C C . THR B 1 61 ? 5.887 -15.406 -6.105 1 98.88 61 THR B C 1
ATOM 1721 O O . THR B 1 61 ? 6.598 -14.719 -6.84 1 98.88 61 THR B O 1
ATOM 1724 N N . SER B 1 62 ? 5.684 -15.023 -4.785 1 98.69 62 SER B N 1
ATOM 1725 C CA . SER B 1 62 ? 6.305 -13.852 -4.172 1 98.69 62 SER B CA 1
ATOM 1726 C C . SER B 1 62 ? 6.098 -12.609 -5.02 1 98.69 62 SER B C 1
ATOM 1728 O O . SER B 1 62 ? 4.961 -12.242 -5.332 1 98.69 62 SER B O 1
ATOM 1730 N N . PHE B 1 63 ? 7.105 -11.953 -5.516 1 98.81 63 PHE B N 1
ATOM 1731 C CA . PHE B 1 63 ? 6.992 -10.781 -6.375 1 98.81 63 PHE B CA 1
ATOM 1732 C C . PHE B 1 63 ? 6.336 -11.133 -7.699 1 98.81 63 PHE B C 1
ATOM 1734 O O . PHE B 1 63 ? 5.586 -10.336 -8.266 1 98.81 63 PHE B O 1
ATOM 1741 N N . GLY B 1 64 ? 6.547 -12.336 -8.188 1 98.88 64 GLY B N 1
ATOM 1742 C CA . GLY B 1 64 ? 5.828 -12.812 -9.359 1 98.88 64 GLY B CA 1
ATOM 1743 C C . GLY B 1 64 ? 4.328 -12.875 -9.148 1 98.88 64 GLY B C 1
ATOM 1744 O O . GLY B 1 64 ? 3.557 -12.758 -10.102 1 98.88 64 GLY B O 1
ATOM 1745 N N . GLY B 1 65 ? 3.947 -13.141 -7.914 1 98.94 65 GLY B N 1
ATOM 1746 C CA . GLY B 1 65 ? 2.533 -13.133 -7.578 1 98.94 65 GLY B CA 1
ATOM 1747 C C . GLY B 1 65 ? 1.872 -11.789 -7.82 1 98.94 65 GLY B C 1
ATOM 1748 O O . GLY B 1 65 ? 0.694 -11.727 -8.18 1 98.94 65 GLY B O 1
ATOM 1749 N N . PHE B 1 66 ? 2.604 -10.688 -7.617 1 98.94 66 PHE B N 1
ATOM 1750 C CA . PHE B 1 66 ? 2.102 -9.352 -7.898 1 98.94 66 PHE B CA 1
ATOM 1751 C C . PHE B 1 66 ? 1.725 -9.211 -9.367 1 98.94 66 PHE B C 1
ATOM 1753 O O . PHE B 1 66 ? 0.621 -8.773 -9.695 1 98.94 66 PHE B O 1
ATOM 1760 N N . PHE B 1 67 ? 2.611 -9.648 -10.227 1 98.94 67 PHE B N 1
ATOM 1761 C CA . PHE B 1 67 ? 2.379 -9.523 -11.656 1 98.94 67 PHE B CA 1
ATOM 1762 C C . PHE B 1 67 ? 1.287 -10.484 -12.117 1 98.94 67 PHE B C 1
ATOM 1764 O O . PHE B 1 67 ? 0.467 -10.133 -12.969 1 98.94 67 PHE B O 1
ATOM 1771 N N . ALA B 1 68 ? 1.298 -11.672 -11.578 1 98.94 68 ALA B N 1
ATOM 1772 C CA . ALA B 1 68 ? 0.22 -12.602 -11.914 1 98.94 68 ALA B CA 1
ATOM 1773 C C . ALA B 1 68 ? -1.139 -12.023 -11.523 1 98.94 68 ALA B C 1
ATOM 1775 O O . ALA B 1 68 ? -2.105 -12.133 -12.273 1 98.94 68 ALA B O 1
ATOM 1776 N N . ALA B 1 69 ? -1.231 -11.445 -10.336 1 98.94 69 ALA B N 1
ATOM 1777 C CA . ALA B 1 69 ? -2.471 -10.828 -9.875 1 98.94 69 ALA B CA 1
ATOM 1778 C C . ALA B 1 69 ?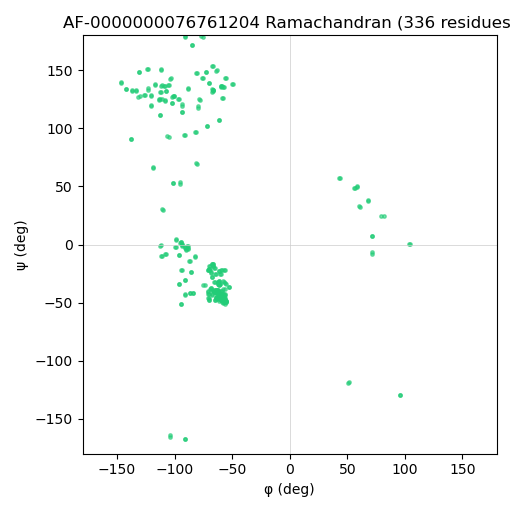 -2.881 -9.672 -10.781 1 98.94 69 ALA B C 1
ATOM 1780 O O . ALA B 1 69 ? -4.062 -9.5 -11.094 1 98.94 69 ALA B O 1
ATOM 1781 N N . LEU B 1 70 ? -1.905 -8.867 -11.195 1 98.94 70 LEU B N 1
ATOM 1782 C CA . LEU B 1 70 ? -2.189 -7.773 -12.117 1 98.94 70 LEU B CA 1
ATOM 1783 C C . LEU B 1 70 ? -2.754 -8.305 -13.43 1 98.94 70 LEU B C 1
ATOM 1785 O O . LEU B 1 70 ? -3.734 -7.766 -13.953 1 98.94 70 LEU B O 1
ATOM 1789 N N . LEU B 1 71 ? -2.135 -9.305 -13.938 1 98.94 71 LEU B N 1
ATOM 1790 C CA . LEU B 1 71 ? -2.605 -9.906 -15.18 1 98.94 71 LEU B CA 1
ATOM 1791 C C . LEU B 1 71 ? -3.994 -10.508 -15 1 98.94 71 LEU B C 1
ATOM 1793 O O . LEU B 1 71 ? -4.824 -10.438 -15.914 1 98.94 71 LEU B O 1
ATOM 1797 N N . CYS B 1 72 ? -4.223 -11.125 -13.859 1 98.88 72 CYS B N 1
ATOM 1798 C CA . CYS B 1 72 ? -5.555 -11.633 -13.547 1 98.88 72 CYS B CA 1
ATOM 1799 C C . CYS B 1 72 ? -6.59 -10.516 -13.625 1 98.88 72 CYS B C 1
ATOM 1801 O O . CYS B 1 72 ? -7.652 -10.695 -14.227 1 98.88 72 CYS B O 1
ATOM 1803 N N . ALA B 1 73 ? -6.281 -9.398 -13.039 1 98.75 73 ALA B N 1
ATOM 1804 C CA . ALA B 1 73 ? -7.188 -8.258 -13.047 1 98.75 73 ALA B CA 1
ATOM 1805 C C . ALA B 1 73 ? -7.441 -7.762 -14.469 1 98.75 73 ALA B C 1
ATOM 1807 O O . ALA B 1 73 ? -8.547 -7.336 -14.789 1 98.75 73 ALA B O 1
ATOM 1808 N N . GLU B 1 74 ? -6.469 -7.852 -15.305 1 98.44 74 GLU B N 1
ATOM 1809 C CA . GLU B 1 74 ? -6.531 -7.293 -16.656 1 98.44 74 GLU B CA 1
ATOM 1810 C C . GLU B 1 74 ? -7.164 -8.281 -17.625 1 98.44 74 GLU B C 1
ATOM 1812 O O . GLU B 1 74 ? -7.961 -7.891 -18.484 1 98.44 74 GLU B O 1
ATOM 1817 N N . LEU B 1 75 ? -6.781 -9.555 -17.484 1 98.44 75 LEU B N 1
ATOM 1818 C CA . LEU B 1 75 ? -7.109 -10.523 -18.531 1 98.44 75 LEU B CA 1
ATOM 1819 C C . LEU B 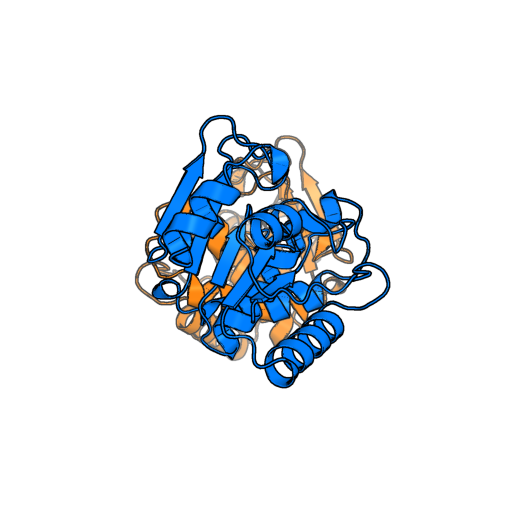1 75 ? -8.195 -11.477 -18.047 1 98.44 75 LEU B C 1
ATOM 1821 O O . LEU B 1 75 ? -8.703 -12.289 -18.828 1 98.44 75 LEU B O 1
ATOM 1825 N N . HIS B 1 76 ? -8.547 -11.422 -16.812 1 98.31 76 HIS B N 1
ATOM 1826 C CA . HIS B 1 76 ? -9.578 -12.266 -16.219 1 98.31 76 HIS B CA 1
ATOM 1827 C C . HIS B 1 76 ? -9.258 -13.742 -16.422 1 98.31 76 HIS B C 1
ATOM 1829 O O . HIS B 1 76 ? -10.125 -14.516 -16.844 1 98.31 76 HIS B O 1
ATOM 1835 N N . LEU B 1 77 ? -8.047 -14.094 -16.109 1 98.62 77 LEU B N 1
ATOM 1836 C CA . LEU B 1 77 ? -7.602 -15.484 -16.203 1 98.62 77 LEU B CA 1
ATOM 1837 C C . LEU B 1 77 ? -7.523 -16.125 -14.82 1 98.62 77 LEU B C 1
ATOM 1839 O O . LEU B 1 77 ? -7.141 -15.461 -13.852 1 98.62 77 LEU B O 1
ATOM 1843 N N . PRO B 1 78 ? -7.891 -17.422 -14.719 1 98.75 78 PRO B N 1
ATOM 1844 C CA . PRO B 1 78 ? -7.605 -18.141 -13.477 1 98.75 78 PRO B CA 1
ATOM 1845 C C . PRO B 1 78 ? -6.156 -17.984 -13.016 1 98.75 78 PRO B C 1
ATOM 1847 O O . PRO B 1 78 ? -5.238 -18.031 -13.844 1 98.75 78 PRO B O 1
ATOM 1850 N N . THR B 1 79 ? -5.977 -17.797 -11.719 1 98.94 79 THR B N 1
ATOM 1851 C CA . THR B 1 79 ? -4.652 -17.438 -11.219 1 98.94 79 THR B CA 1
ATOM 1852 C C . THR B 1 79 ? -4.371 -18.125 -9.891 1 98.94 79 THR B C 1
ATOM 1854 O O . THR B 1 79 ? -5.246 -18.203 -9.023 1 98.94 79 THR B O 1
ATOM 1857 N N . ILE B 1 80 ? -3.213 -18.688 -9.781 1 98.94 80 ILE B N 1
ATOM 1858 C CA . ILE B 1 80 ? -2.736 -19.281 -8.539 1 98.94 80 ILE B CA 1
ATOM 1859 C C . ILE B 1 80 ? -1.581 -18.453 -7.977 1 98.94 80 ILE B C 1
ATOM 1861 O O . ILE B 1 80 ? -0.598 -18.203 -8.672 1 98.94 80 ILE B O 1
ATOM 1865 N N . LEU B 1 81 ? -1.745 -18.062 -6.777 1 98.94 81 LEU B N 1
ATOM 1866 C CA . LEU B 1 81 ? -0.719 -17.25 -6.125 1 98.94 81 LEU B CA 1
ATOM 1867 C C . LEU B 1 81 ? -0.057 -18.031 -4.988 1 98.94 81 LEU B C 1
ATOM 1869 O O . LEU B 1 81 ? -0.744 -18.641 -4.168 1 98.94 81 LEU B O 1
ATOM 1873 N N . VAL B 1 82 ? 1.256 -18.031 -4.977 1 98.94 82 VAL B N 1
ATOM 1874 C CA . VAL B 1 82 ? 2.066 -18.672 -3.951 1 98.94 82 VAL B CA 1
ATOM 1875 C C . VAL B 1 82 ? 2.807 -17.625 -3.129 1 98.94 82 VAL B C 1
ATOM 1877 O O . VAL B 1 82 ? 3.736 -16.984 -3.623 1 98.94 82 VAL B O 1
ATOM 1880 N N . ASN B 1 83 ? 2.439 -17.453 -1.86 1 98.88 83 ASN B N 1
ATOM 1881 C CA . ASN B 1 83 ? 3.016 -16.438 -0.989 1 98.88 83 ASN B CA 1
ATOM 1882 C C . ASN B 1 83 ? 3.16 -15.102 -1.71 1 98.88 83 ASN B C 1
ATOM 1884 O O . ASN B 1 83 ? 4.242 -14.516 -1.727 1 98.88 83 ASN B O 1
ATOM 1888 N N . PRO B 1 84 ? 2.127 -14.586 -2.207 1 98.88 84 PRO B N 1
ATOM 1889 C CA . PRO B 1 84 ? 2.266 -13.422 -3.08 1 98.88 84 PRO B CA 1
ATOM 1890 C C . PRO B 1 84 ? 2.682 -12.164 -2.32 1 98.88 84 PRO B C 1
ATOM 1892 O O . PRO B 1 84 ? 2.234 -11.938 -1.191 1 98.88 84 PRO B O 1
ATOM 1895 N N . CYS B 1 85 ? 3.543 -11.414 -2.863 1 98.81 85 CYS B N 1
ATOM 1896 C CA . CYS B 1 85 ? 3.883 -10.062 -2.434 1 98.81 85 CYS B CA 1
ATOM 1897 C C . CYS B 1 85 ? 3.021 -9.031 -3.15 1 98.81 85 CYS B C 1
ATOM 1899 O O . CYS B 1 85 ? 3.4 -8.523 -4.211 1 98.81 85 CYS B O 1
ATOM 1901 N N . LEU B 1 86 ? 1.93 -8.633 -2.529 1 98.81 86 LEU B N 1
ATOM 1902 C CA . LEU B 1 86 ? 0.961 -7.797 -3.236 1 98.81 86 LEU B CA 1
ATOM 1903 C C . LEU B 1 86 ? 1.193 -6.32 -2.936 1 98.81 86 LEU B C 1
ATOM 1905 O O . LEU B 1 86 ? 0.587 -5.453 -3.566 1 98.81 86 LEU B O 1
ATOM 1909 N N . MET B 1 87 ? 2.029 -6.016 -2.012 1 98.56 87 MET B N 1
ATOM 1910 C CA . MET B 1 87 ? 2.459 -4.648 -1.735 1 98.56 87 MET B CA 1
ATOM 1911 C C . MET B 1 87 ? 3.963 -4.5 -1.939 1 98.56 87 MET B C 1
ATOM 1913 O O . MET B 1 87 ? 4.691 -4.172 -1.002 1 98.56 87 MET B O 1
ATOM 1917 N N . PRO B 1 88 ? 4.406 -4.637 -3.164 1 98.56 88 PRO B N 1
ATOM 1918 C CA . PRO B 1 88 ? 5.848 -4.699 -3.4 1 98.56 88 PRO B CA 1
ATOM 1919 C C . PRO B 1 88 ? 6.555 -3.379 -3.107 1 98.56 88 PRO B C 1
ATOM 1921 O O . PRO B 1 88 ? 7.738 -3.369 -2.762 1 98.56 88 PRO B O 1
ATOM 1924 N N . PHE B 1 89 ? 5.898 -2.246 -3.229 1 98.25 89 PHE B N 1
ATOM 1925 C CA . PHE B 1 89 ? 6.496 -0.949 -2.936 1 98.25 89 PHE B CA 1
ATOM 1926 C C . PHE B 1 89 ? 6.93 -0.87 -1.477 1 98.25 89 PHE B C 1
ATOM 1928 O O . PHE B 1 89 ? 7.785 -0.058 -1.12 1 98.25 89 PHE B O 1
ATOM 1935 N N . ASP B 1 90 ? 6.355 -1.646 -0.668 1 97.44 90 ASP B N 1
ATOM 1936 C CA . ASP B 1 90 ? 6.676 -1.658 0.756 1 97.44 90 ASP B CA 1
ATOM 1937 C C . ASP B 1 90 ? 7.688 -2.756 1.084 1 97.44 90 ASP B C 1
ATOM 1939 O O . ASP B 1 90 ? 8.492 -2.611 2.006 1 97.44 90 ASP B O 1
ATOM 1943 N N . VAL B 1 91 ? 7.652 -3.883 0.417 1 97.69 91 VAL B N 1
ATOM 1944 C CA . VAL B 1 91 ? 8.406 -5.082 0.778 1 97.69 91 VAL B CA 1
ATOM 1945 C C . VAL B 1 91 ? 9.758 -5.07 0.077 1 97.69 91 VAL B C 1
ATOM 1947 O O . VAL B 1 91 ? 10.789 -5.355 0.697 1 97.69 91 VAL B O 1
ATOM 1950 N N . LEU B 1 92 ? 9.805 -4.703 -1.202 1 97.62 92 LEU B N 1
ATOM 1951 C CA . LEU B 1 92 ? 10.992 -4.895 -2.025 1 97.62 92 LEU B CA 1
ATOM 1952 C C . LEU B 1 92 ? 12.156 -4.051 -1.513 1 97.62 92 LEU B C 1
ATOM 1954 O O . LEU B 1 92 ? 13.305 -4.496 -1.522 1 97.62 92 LEU B O 1
ATOM 1958 N N . PRO B 1 93 ? 11.914 -2.756 -1.073 1 95.81 93 PRO B N 1
ATOM 1959 C CA . PRO B 1 93 ? 13.039 -1.993 -0.521 1 95.81 93 PRO B CA 1
ATOM 1960 C C . PRO B 1 93 ? 13.719 -2.707 0.643 1 95.81 93 PRO B C 1
ATOM 1962 O O . PRO B 1 93 ? 14.938 -2.623 0.792 1 95.81 93 PRO B O 1
ATOM 1965 N N . ARG B 1 94 ? 12.977 -3.428 1.42 1 94.56 94 ARG B N 1
ATOM 1966 C CA . ARG B 1 94 ? 13.523 -4.168 2.551 1 94.56 94 ARG B CA 1
ATOM 1967 C C . ARG B 1 94 ? 14.383 -5.336 2.076 1 94.56 94 ARG B C 1
ATOM 1969 O O . ARG B 1 94 ? 15.188 -5.875 2.838 1 94.56 94 ARG B O 1
ATOM 1976 N N . LEU B 1 95 ? 14.148 -5.762 0.849 1 94.81 95 LEU B N 1
ATOM 1977 C CA . LEU B 1 95 ? 14.891 -6.879 0.27 1 94.81 95 LEU B CA 1
ATOM 1978 C C . LEU B 1 95 ? 16.078 -6.379 -0.551 1 94.81 95 LEU B C 1
ATOM 1980 O O . LEU B 1 95 ? 16.734 -7.164 -1.235 1 94.81 95 LEU B O 1
ATOM 1984 N N . GLY B 1 96 ? 16.297 -5.047 -0.591 1 92.06 96 GLY B N 1
ATOM 1985 C CA . GLY B 1 96 ? 17.484 -4.492 -1.222 1 92.06 96 GLY B CA 1
ATOM 1986 C C . GLY B 1 96 ? 17.203 -3.877 -2.58 1 92.06 96 GLY B C 1
ATOM 1987 O O . GLY B 1 96 ? 18.125 -3.41 -3.256 1 92.06 96 GLY B O 1
ATOM 1988 N N . ASN B 1 97 ? 15.914 -3.92 -3.008 1 93.56 97 ASN B N 1
ATOM 1989 C CA . ASN B 1 97 ? 15.578 -3.268 -4.27 1 93.56 97 ASN B CA 1
ATOM 1990 C C . ASN B 1 97 ? 15.727 -1.751 -4.172 1 93.56 97 ASN B C 1
ATOM 1992 O O . ASN B 1 97 ? 15.227 -1.135 -3.229 1 93.56 97 ASN B O 1
ATOM 1996 N N . THR B 1 98 ? 16.359 -1.178 -5.141 1 90.19 98 THR B N 1
ATOM 1997 C CA . THR B 1 98 ? 16.656 0.246 -5.043 1 90.19 98 THR B CA 1
ATOM 1998 C C . THR B 1 98 ? 15.859 1.041 -6.07 1 90.19 98 THR B C 1
ATOM 2000 O O . THR B 1 98 ? 15.977 2.266 -6.141 1 90.19 98 THR B O 1
ATOM 2003 N N . GLN B 1 99 ? 15.062 0.341 -6.871 1 91.94 99 GLN B N 1
ATOM 2004 C CA . GLN B 1 99 ? 14.242 1.033 -7.863 1 91.94 99 GLN B CA 1
ATOM 2005 C C . GLN B 1 99 ? 13.219 1.942 -7.191 1 91.94 99 GLN B C 1
ATOM 2007 O O . GLN B 1 99 ? 12.789 1.679 -6.062 1 91.94 99 GLN B O 1
ATOM 2012 N N . PRO B 1 100 ? 12.875 3.061 -7.914 1 94.5 100 PRO B N 1
ATOM 2013 C CA . PRO B 1 100 ? 11.82 3.914 -7.363 1 94.5 100 PRO B CA 1
ATOM 2014 C C . PRO B 1 100 ? 10.531 3.154 -7.09 1 94.5 100 PRO B C 1
ATOM 2016 O O . PRO B 1 100 ? 10.148 2.271 -7.863 1 94.5 100 PRO B O 1
ATOM 2019 N N . ILE B 1 101 ? 9.883 3.494 -6.051 1 97.38 101 ILE B N 1
ATOM 2020 C CA . ILE B 1 101 ? 8.711 2.732 -5.637 1 97.38 101 ILE B CA 1
ATOM 2021 C C . ILE B 1 101 ? 7.473 3.266 -6.348 1 97.38 101 ILE B C 1
ATOM 2023 O O . ILE B 1 101 ? 6.438 2.598 -6.391 1 97.38 101 ILE B O 1
ATOM 2027 N N . GLN B 1 102 ? 7.52 4.441 -6.961 1 97.5 102 GLN B N 1
ATOM 2028 C CA . GLN B 1 102 ? 6.348 5.129 -7.492 1 97.5 102 GLN B CA 1
ATOM 2029 C C . GLN B 1 102 ? 5.68 4.309 -8.594 1 97.5 102 GLN B C 1
ATOM 2031 O O . GLN B 1 102 ? 4.457 4.145 -8.602 1 97.5 102 GLN B O 1
ATOM 2036 N N . PRO B 1 103 ? 6.453 3.732 -9.516 1 98.25 103 PRO B N 1
ATOM 2037 C CA . PRO B 1 103 ? 5.785 2.916 -10.531 1 98.25 103 PRO B CA 1
ATOM 2038 C C . PRO B 1 103 ? 5.039 1.727 -9.938 1 98.25 103 PRO B C 1
ATOM 2040 O O . PRO B 1 103 ? 3.963 1.361 -10.422 1 98.25 103 PRO B O 1
ATOM 2043 N N . LEU B 1 104 ? 5.594 1.161 -8.891 1 98.69 104 LEU B N 1
ATOM 2044 C CA . LEU B 1 104 ? 4.945 0.033 -8.234 1 98.69 104 LEU B CA 1
ATOM 2045 C C . LEU B 1 104 ? 3.656 0.473 -7.547 1 98.69 104 LEU B C 1
ATOM 2047 O O . LEU B 1 104 ? 2.672 -0.27 -7.531 1 98.69 104 LEU B O 1
ATOM 2051 N N . MET B 1 105 ? 3.648 1.653 -6.977 1 98.81 105 MET B N 1
ATOM 2052 C CA . MET B 1 105 ? 2.439 2.197 -6.367 1 98.81 105 MET B CA 1
ATOM 2053 C C . MET B 1 105 ? 1.327 2.342 -7.402 1 98.81 105 MET B C 1
ATOM 2055 O O . MET B 1 105 ? 0.17 2.021 -7.125 1 98.81 105 MET B O 1
ATOM 2059 N N . VAL B 1 106 ? 1.685 2.83 -8.547 1 98.69 106 VAL B N 1
ATOM 2060 C CA . VAL B 1 106 ? 0.715 3.039 -9.617 1 98.69 106 VAL B CA 1
ATOM 2061 C C . VAL B 1 106 ? 0.16 1.693 -10.078 1 98.69 106 VAL B C 1
ATOM 2063 O O . VAL B 1 106 ? -1.056 1.524 -10.203 1 98.69 106 VAL B O 1
ATOM 2066 N N . LEU B 1 107 ? 1.019 0.744 -10.312 1 98.88 107 LEU B N 1
ATOM 2067 C CA . LEU B 1 107 ? 0.572 -0.578 -10.742 1 98.88 107 LEU B CA 1
ATOM 2068 C C . LEU B 1 107 ? -0.292 -1.232 -9.664 1 98.88 107 LEU B C 1
ATOM 2070 O O . LEU B 1 107 ? -1.27 -1.914 -9.984 1 98.88 107 LEU B O 1
ATOM 2074 N N . PHE B 1 108 ? 0.097 -1.053 -8.375 1 98.88 108 PHE B N 1
ATOM 2075 C CA . PHE B 1 108 ? -0.62 -1.614 -7.234 1 98.88 108 PHE B CA 1
ATOM 2076 C C . PHE B 1 108 ? -2.098 -1.243 -7.289 1 98.88 108 PHE B C 1
ATOM 2078 O O . PHE B 1 108 ? -2.959 -2.059 -6.957 1 98.88 108 PHE B O 1
ATOM 2085 N N . SER B 1 109 ? -2.453 -0.053 -7.746 1 98.56 109 SER B N 1
ATOM 2086 C CA . SER B 1 109 ? -3.834 0.419 -7.77 1 98.56 109 SER B CA 1
ATOM 2087 C C . SER B 1 109 ? -4.695 -0.427 -8.703 1 98.56 109 SER B C 1
ATOM 2089 O O . SER B 1 109 ? -5.906 -0.53 -8.516 1 98.56 109 SER B O 1
ATOM 2091 N N . LYS B 1 110 ? -4.129 -1.044 -9.672 1 98.56 110 LYS B N 1
ATOM 2092 C CA . LYS B 1 110 ? -4.859 -1.855 -10.641 1 98.56 110 LYS B CA 1
ATOM 2093 C C . LYS B 1 110 ? -5.383 -3.137 -10.008 1 98.56 110 LYS B C 1
ATOM 2095 O O . LYS B 1 110 ? -6.32 -3.754 -10.516 1 98.56 110 LYS B O 1
ATOM 2100 N N . LEU B 1 111 ? -4.793 -3.555 -8.914 1 98.75 111 LEU B N 1
ATOM 2101 C CA . LEU B 1 111 ? -5.262 -4.734 -8.195 1 98.75 111 LEU B CA 1
ATOM 2102 C C . LEU B 1 111 ? -6.656 -4.504 -7.625 1 98.75 111 LEU B C 1
ATOM 2104 O O . LEU B 1 111 ? -7.348 -5.457 -7.262 1 98.75 111 LEU B O 1
ATOM 2108 N N . ALA B 1 112 ? -7.02 -3.203 -7.496 1 98.44 112 ALA B N 1
ATOM 2109 C CA . ALA B 1 112 ? -8.352 -2.889 -6.98 1 98.44 112 ALA B CA 1
ATOM 2110 C C . ALA B 1 112 ? -9.438 -3.547 -7.832 1 98.44 112 ALA B C 1
ATOM 2112 O O . ALA B 1 112 ? -10.555 -3.775 -7.355 1 98.44 112 ALA B O 1
ATOM 2113 N N . ALA B 1 113 ? -9.148 -3.906 -9.094 1 98.06 113 ALA B N 1
ATOM 2114 C CA . ALA B 1 113 ? -10.125 -4.445 -10.031 1 98.06 113 ALA B CA 1
ATOM 2115 C C . ALA B 1 113 ? -10.039 -5.969 -10.102 1 98.06 113 ALA B C 1
ATOM 2117 O O . ALA B 1 113 ? -10.742 -6.602 -10.891 1 98.06 113 ALA B O 1
ATOM 2118 N N . ILE B 1 114 ? -9.242 -6.602 -9.32 1 98.62 114 ILE B N 1
ATOM 2119 C CA . ILE B 1 114 ? -9.031 -8.047 -9.43 1 98.62 114 ILE B CA 1
ATOM 2120 C C . ILE B 1 114 ? -10.312 -8.781 -9.039 1 98.62 114 ILE B C 1
ATOM 2122 O O . ILE B 1 114 ? -10.992 -8.391 -8.078 1 98.62 114 ILE B O 1
ATOM 2126 N N . ASP B 1 115 ? -10.734 -9.688 -9.812 1 98.44 115 ASP B N 1
ATOM 2127 C CA . ASP B 1 115 ? -11.781 -10.641 -9.445 1 98.44 115 ASP B CA 1
ATOM 2128 C C . ASP B 1 115 ? -11.219 -11.789 -8.617 1 98.44 115 ASP B C 1
ATOM 2130 O O . ASP B 1 115 ? -10.703 -12.766 -9.172 1 98.44 115 ASP B O 1
ATOM 2134 N N . SER B 1 116 ? -11.32 -11.695 -7.344 1 98.12 116 SER B N 1
ATOM 2135 C CA . SER B 1 116 ? -10.664 -12.633 -6.441 1 98.12 116 SER B CA 1
ATOM 2136 C C . SER B 1 116 ? -11.273 -14.023 -6.555 1 98.12 116 SER B C 1
ATOM 2138 O O . SER B 1 116 ? -10.695 -15.008 -6.082 1 98.12 116 SER B O 1
ATOM 2140 N N . SER B 1 117 ? -12.477 -14.172 -7.133 1 98.38 117 SER B N 1
ATOM 2141 C CA . SER B 1 117 ? -13.078 -15.484 -7.32 1 98.38 117 SER B CA 1
ATOM 2142 C C . SER B 1 117 ? -12.289 -16.328 -8.32 1 98.38 117 SER B C 1
ATOM 2144 O O . SER B 1 117 ? -12.469 -17.547 -8.398 1 98.38 117 SER B O 1
ATOM 2146 N N . LEU B 1 118 ? -11.453 -15.695 -9.094 1 98.62 118 LEU B N 1
ATOM 2147 C CA . LEU B 1 118 ? -10.633 -16.391 -10.078 1 98.62 118 LEU B CA 1
ATOM 2148 C C . LEU B 1 118 ? -9.32 -16.859 -9.461 1 98.62 118 LEU B C 1
ATOM 2150 O O . LEU B 1 118 ? -8.531 -17.547 -10.117 1 98.62 118 LEU B O 1
ATOM 2154 N N . VAL B 1 119 ? -9.102 -16.516 -8.203 1 98.88 119 VAL B N 1
ATOM 2155 C CA . VAL B 1 119 ? -7.773 -16.688 -7.613 1 98.88 119 VAL B CA 1
ATOM 2156 C C . VAL B 1 119 ? -7.789 -17.844 -6.621 1 98.88 119 VAL B C 1
ATOM 2158 O O . VAL B 1 119 ? -8.727 -17.984 -5.84 1 98.88 119 VAL B O 1
ATOM 2161 N N . HIS B 1 120 ? -6.852 -18.703 -6.719 1 98.88 120 HIS B N 1
ATOM 2162 C CA . HIS B 1 120 ? -6.43 -19.625 -5.672 1 98.88 120 HIS B CA 1
ATOM 2163 C C . HIS B 1 120 ? -5.109 -19.188 -5.047 1 98.88 120 HIS B C 1
ATOM 2165 O O . HIS B 1 120 ? -4.207 -18.719 -5.754 1 98.88 120 HIS B O 1
ATOM 2171 N N . CYS B 1 121 ? -5.02 -19.266 -3.766 1 98.88 121 CYS B N 1
ATOM 2172 C CA . CYS B 1 121 ? -3.842 -18.734 -3.084 1 98.88 121 CYS B CA 1
ATOM 2173 C C . CYS B 1 121 ? -3.367 -19.688 -2 1 98.88 121 CYS B C 1
ATOM 2175 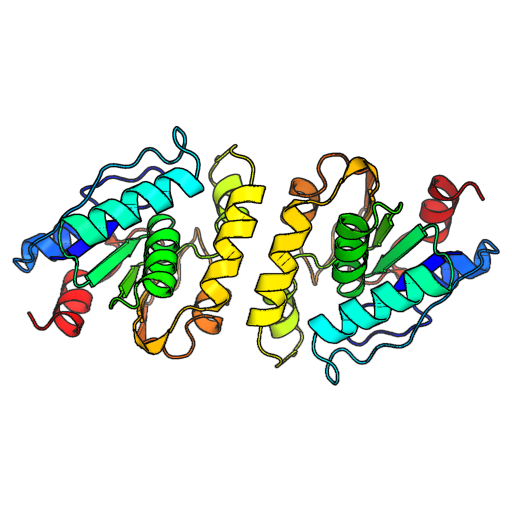O O . CYS B 1 121 ? -4.18 -20.25 -1.257 1 98.88 121 CYS B O 1
ATOM 2177 N N . ILE B 1 122 ? -2.102 -19.953 -1.955 1 98.94 122 ILE B N 1
ATOM 2178 C CA . ILE B 1 122 ? -1.493 -20.734 -0.877 1 98.94 122 ILE B CA 1
ATOM 2179 C C . ILE B 1 122 ? -0.423 -19.891 -0.182 1 98.94 122 ILE B C 1
ATOM 2181 O O . ILE B 1 122 ? 0.424 -19.281 -0.841 1 98.94 122 ILE B O 1
ATOM 2185 N N . ILE B 1 123 ? -0.495 -19.781 1.131 1 98.88 123 ILE B N 1
ATOM 2186 C CA . ILE B 1 123 ? 0.425 -18.953 1.899 1 98.88 123 ILE B CA 1
ATOM 2187 C C . ILE B 1 123 ? 0.983 -19.75 3.074 1 98.88 123 ILE B C 1
ATOM 2189 O O . ILE B 1 123 ? 0.33 -20.656 3.576 1 98.88 123 ILE B O 1
ATOM 2193 N N . GLY B 1 124 ? 2.213 -19.438 3.447 1 98.81 124 GLY B N 1
ATOM 2194 C CA . GLY B 1 124 ? 2.805 -19.984 4.656 1 98.81 124 GLY B CA 1
ATOM 2195 C C . GLY B 1 124 ? 2.514 -19.156 5.895 1 98.81 124 GLY B C 1
ATOM 2196 O O . GLY B 1 124 ? 2.709 -17.953 5.895 1 98.81 124 GLY B O 1
ATOM 2197 N N . ALA B 1 125 ? 2.123 -19.797 6.98 1 98.44 125 ALA B N 1
ATOM 2198 C CA . ALA B 1 125 ? 1.789 -19.109 8.219 1 98.44 125 ALA B CA 1
ATOM 2199 C C . ALA B 1 125 ? 3.033 -18.484 8.852 1 98.44 125 ALA B C 1
ATOM 2201 O O . ALA B 1 125 ? 2.932 -17.547 9.641 1 98.44 125 ALA B O 1
ATOM 2202 N N . GLU B 1 126 ? 4.152 -19 8.547 1 98.44 126 GLU B N 1
ATOM 2203 C CA . GLU B 1 126 ? 5.41 -18.516 9.109 1 98.44 126 GLU B CA 1
ATOM 2204 C C . GLU B 1 126 ? 6.254 -17.828 8.047 1 98.44 126 GLU B C 1
ATOM 2206 O O . GLU B 1 126 ? 7.48 -17.969 8.031 1 98.44 126 GLU B O 1
ATOM 2211 N N . ASP B 1 127 ? 5.578 -17.234 7.098 1 98.75 127 ASP B N 1
ATOM 2212 C CA . ASP B 1 127 ? 6.258 -16.469 6.055 1 98.75 127 ASP B CA 1
ATOM 2213 C C . ASP B 1 127 ? 7.023 -15.297 6.648 1 98.75 127 ASP B C 1
ATOM 2215 O O . ASP B 1 127 ? 6.426 -14.289 7.023 1 98.75 127 ASP B O 1
ATOM 2219 N N . GLU B 1 128 ? 8.305 -15.312 6.711 1 98.31 128 GLU B N 1
ATOM 2220 C CA . GLU B 1 128 ? 9.141 -14.328 7.387 1 98.31 128 GLU B CA 1
ATOM 2221 C C . GLU B 1 128 ? 9.367 -13.094 6.512 1 98.31 128 GLU B C 1
ATOM 2223 O O . GLU B 1 128 ? 9.906 -12.086 6.977 1 98.31 128 GLU B O 1
ATOM 2228 N N . VAL B 1 129 ? 8.977 -13.148 5.238 1 98.19 129 VAL B N 1
ATOM 2229 C CA . VAL B 1 129 ? 9.188 -12.039 4.316 1 98.19 129 VAL B CA 1
ATOM 2230 C C . VAL B 1 129 ? 7.938 -11.164 4.266 1 98.19 129 VAL B C 1
ATOM 2232 O O . VAL B 1 129 ? 8.016 -9.945 4.457 1 98.19 129 VAL B O 1
ATOM 2235 N N . ILE B 1 130 ? 6.766 -11.766 4.043 1 98.06 130 ILE B N 1
ATOM 2236 C CA . ILE B 1 130 ? 5.52 -11.031 3.859 1 98.06 130 ILE B CA 1
ATOM 2237 C C . ILE B 1 130 ? 4.824 -10.852 5.207 1 98.06 130 ILE B C 1
ATOM 2239 O O . ILE B 1 130 ? 4.113 -9.867 5.418 1 98.06 130 ILE B O 1
ATOM 2243 N N . GLY B 1 131 ? 5.004 -11.758 6.078 1 97.06 131 GLY B N 1
ATOM 2244 C CA . GLY B 1 131 ? 4.344 -11.711 7.371 1 97.06 131 GLY B CA 1
ATOM 2245 C C . GLY B 1 131 ? 3.066 -12.531 7.418 1 97.06 131 GLY B C 1
ATOM 2246 O O . GLY B 1 131 ? 3.066 -13.711 7.066 1 97.06 131 GLY B O 1
ATOM 2247 N N . ASP B 1 132 ? 2.016 -11.945 7.867 1 96.62 132 ASP B N 1
ATOM 2248 C CA . ASP B 1 132 ? 0.799 -12.703 8.133 1 96.62 132 ASP B CA 1
ATOM 2249 C C . ASP B 1 132 ? -0.138 -12.68 6.926 1 96.62 132 ASP B C 1
ATOM 2251 O O . ASP B 1 132 ? -1.229 -13.25 6.965 1 96.62 132 ASP B O 1
ATOM 2255 N N . HIS B 1 133 ? 0.18 -12.047 5.906 1 98.06 133 HIS B N 1
ATOM 2256 C CA . HIS B 1 133 ? -0.587 -11.961 4.672 1 98.06 133 HIS B CA 1
ATOM 2257 C C . HIS B 1 133 ? -1.955 -11.328 4.914 1 98.06 133 HIS B C 1
ATOM 2259 O O . HIS B 1 133 ? -2.936 -11.695 4.266 1 98.06 133 HIS B O 1
ATOM 2265 N N . ALA B 1 134 ? -2.041 -10.367 5.902 1 96.62 134 ALA B N 1
ATOM 2266 C CA . ALA B 1 134 ? -3.322 -9.758 6.25 1 96.62 134 ALA B CA 1
ATOM 2267 C C . ALA B 1 134 ? -3.912 -9.016 5.055 1 96.62 134 ALA B C 1
ATOM 2269 O O . ALA B 1 134 ? -5.105 -9.141 4.762 1 96.62 134 ALA B O 1
ATOM 2270 N N . PHE B 1 135 ? -3.113 -8.266 4.344 1 97.75 135 PHE B N 1
ATOM 2271 C CA . PHE B 1 135 ? -3.592 -7.52 3.184 1 97.75 135 PHE B CA 1
ATOM 2272 C C . PHE B 1 135 ? -4.07 -8.477 2.094 1 97.75 135 PHE B C 1
ATOM 2274 O O . PHE B 1 135 ? -5.133 -8.266 1.503 1 97.75 135 PHE B O 1
ATOM 2281 N N . THR B 1 136 ? -3.262 -9.492 1.826 1 98.38 136 THR B N 1
ATOM 2282 C CA . THR B 1 136 ? -3.613 -10.492 0.819 1 98.38 136 THR B CA 1
ATOM 2283 C C . THR B 1 136 ? -4.973 -11.109 1.123 1 98.38 136 THR B C 1
ATOM 2285 O O . THR B 1 136 ? -5.832 -11.195 0.244 1 98.38 136 THR B O 1
ATOM 2288 N N . LYS B 1 137 ? -5.16 -11.539 2.346 1 97.56 137 LYS B N 1
ATOM 2289 C CA . LYS B 1 137 ? -6.414 -12.156 2.766 1 97.56 137 LYS B CA 1
ATOM 2290 C C . LYS B 1 137 ? -7.59 -11.195 2.566 1 97.56 137 LYS B C 1
ATOM 2292 O O . LYS B 1 137 ? -8.672 -11.617 2.137 1 97.56 137 LYS B O 1
ATOM 2297 N N . ARG B 1 138 ? -7.375 -9.938 2.857 1 96.69 138 ARG B N 1
ATOM 2298 C CA . ARG B 1 138 ? -8.438 -8.945 2.725 1 96.69 138 ARG B CA 1
ATOM 2299 C C . ARG B 1 138 ? -8.773 -8.695 1.26 1 96.69 138 ARG B C 1
ATOM 2301 O O . ARG B 1 138 ? -9.945 -8.656 0.882 1 96.69 138 ARG B O 1
ATOM 2308 N N . LEU B 1 139 ? -7.77 -8.492 0.434 1 97.94 139 LEU B N 1
ATOM 2309 C CA . LEU B 1 139 ? -7.98 -8.18 -0.975 1 97.94 139 LEU B CA 1
ATOM 2310 C C . LEU B 1 139 ? -8.609 -9.359 -1.706 1 97.94 139 LEU B C 1
ATOM 2312 O O . LEU B 1 139 ? -9.477 -9.172 -2.564 1 97.94 139 LEU B O 1
ATOM 2316 N N . LEU B 1 140 ? -8.117 -10.547 -1.337 1 97.88 140 LEU B N 1
ATOM 2317 C CA . LEU B 1 140 ? -8.562 -11.758 -2.018 1 97.88 140 LEU B CA 1
ATOM 2318 C C . LEU B 1 140 ? -9.602 -12.5 -1.182 1 97.88 140 LEU B C 1
ATOM 2320 O O . LEU B 1 140 ? -9.484 -13.703 -0.958 1 97.88 140 LEU B O 1
ATOM 2324 N N . CYS B 1 141 ? -10.609 -11.797 -0.787 1 93.56 141 CYS B N 1
ATOM 2325 C CA . CYS B 1 141 ? -11.555 -12.297 0.21 1 93.56 141 CYS B CA 1
ATOM 2326 C C . CYS B 1 141 ? -12.422 -13.406 -0.367 1 93.56 141 CYS B C 1
ATOM 2328 O O . CYS B 1 141 ? -12.922 -14.25 0.373 1 93.56 141 CYS B O 1
ATOM 2330 N N . ASP B 1 142 ? -12.594 -13.516 -1.715 1 93.75 142 ASP B N 1
ATOM 2331 C CA . ASP B 1 142 ? -13.406 -14.555 -2.342 1 93.75 142 ASP B CA 1
ATOM 2332 C C . ASP B 1 142 ? -12.531 -15.695 -2.859 1 93.75 142 ASP B C 1
ATOM 2334 O O . ASP B 1 142 ? -13.039 -16.672 -3.414 1 93.75 142 ASP B O 1
ATOM 2338 N N . ALA B 1 143 ? -11.273 -15.555 -2.719 1 95.81 143 ALA B N 1
ATOM 2339 C CA . ALA B 1 143 ? -10.344 -16.562 -3.236 1 95.81 143 ALA B CA 1
ATOM 2340 C C . ALA B 1 143 ? -10.375 -17.828 -2.381 1 95.81 143 ALA B C 1
ATOM 2342 O O . ALA B 1 143 ? -10.719 -17.781 -1.198 1 95.81 143 ALA B O 1
ATOM 2343 N N . ASP B 1 144 ? -10.141 -18.969 -3.006 1 97.06 144 ASP B N 1
ATOM 2344 C CA . ASP B 1 144 ? -9.781 -20.156 -2.248 1 97.06 144 ASP B CA 1
ATOM 2345 C C . ASP B 1 144 ? -8.359 -20.047 -1.699 1 97.06 144 ASP B C 1
ATOM 2347 O O . ASP B 1 144 ? -7.387 -20.203 -2.443 1 97.06 144 ASP B O 1
ATOM 2351 N N . LEU B 1 145 ? -8.258 -19.75 -0.481 1 98.25 145 LEU B N 1
ATOM 2352 C CA . LEU B 1 145 ? -6.961 -19.5 0.143 1 98.25 145 LEU B CA 1
ATOM 2353 C C . LEU B 1 145 ? -6.633 -20.578 1.164 1 98.25 145 LEU B C 1
ATOM 2355 O O . LEU B 1 145 ? -7.445 -20.891 2.039 1 98.25 145 LEU B O 1
ATOM 2359 N N . VAL B 1 146 ? -5.504 -21.203 1.001 1 98.5 146 VAL B N 1
ATOM 2360 C CA . VAL B 1 146 ? -5 -22.219 1.922 1 98.5 146 VAL B CA 1
ATOM 2361 C C . VAL B 1 146 ? -3.807 -21.656 2.697 1 98.5 146 VAL B C 1
ATOM 2363 O O . VAL B 1 146 ? -2.84 -21.172 2.102 1 98.5 146 VAL B O 1
ATOM 2366 N N . GLN B 1 147 ? -3.873 -21.672 3.967 1 98.56 147 GLN B N 1
ATOM 2367 C CA . GLN B 1 147 ? -2.748 -21.312 4.82 1 98.56 147 GLN B CA 1
ATOM 2368 C C . GLN B 1 147 ? -2.068 -22.562 5.395 1 98.56 147 GLN B C 1
ATOM 2370 O O . GLN B 1 147 ? -2.711 -23.375 6.055 1 98.56 147 GLN B O 1
ATOM 2375 N N . VAL B 1 148 ? -0.838 -22.703 5.133 1 98.69 148 VAL B N 1
ATOM 2376 C CA . VAL B 1 148 ? -0.083 -23.875 5.551 1 98.69 148 VAL B CA 1
ATOM 2377 C C . VAL B 1 148 ? 0.607 -23.609 6.883 1 98.69 148 VAL B C 1
ATOM 2379 O O . VAL B 1 148 ? 1.501 -22.75 6.965 1 98.69 148 VAL B O 1
ATOM 2382 N N . PRO B 1 149 ? 0.233 -24.438 7.879 1 97.56 149 PRO B N 1
ATOM 2383 C CA . PRO B 1 149 ? 0.951 -24.281 9.148 1 97.56 149 PRO B CA 1
ATOM 2384 C C . PRO B 1 149 ? 2.455 -24.516 9 1 97.56 149 PRO B C 1
ATOM 2386 O O . PRO B 1 149 ? 2.885 -25.375 8.242 1 97.56 149 PRO B O 1
ATOM 2389 N N . ASN B 1 150 ? 3.32 -23.766 9.547 1 97.44 150 ASN B N 1
ATOM 2390 C CA . ASN B 1 150 ? 4.777 -23.844 9.555 1 97.44 150 ASN B CA 1
ATOM 2391 C C . ASN B 1 150 ? 5.367 -23.5 8.188 1 97.44 150 ASN B C 1
ATOM 2393 O O . ASN B 1 150 ? 6.578 -23.594 7.992 1 97.44 150 ASN B O 1
ATOM 2397 N N . GLY B 1 151 ? 4.465 -23.344 7.152 1 98.62 151 GLY B N 1
ATOM 2398 C CA . GLY B 1 151 ? 4.973 -22.891 5.863 1 98.62 151 GLY B CA 1
ATOM 2399 C C . GLY B 1 151 ? 5.703 -21.578 5.93 1 98.62 151 GLY B C 1
ATOM 2400 O O . GLY B 1 151 ? 5.27 -20.656 6.621 1 98.62 151 GLY B O 1
ATOM 2401 N N . ARG B 1 152 ? 6.816 -21.453 5.297 1 98.5 152 ARG B N 1
ATOM 2402 C CA . ARG B 1 152 ? 7.629 -20.234 5.242 1 98.5 152 ARG B CA 1
ATOM 2403 C C . ARG B 1 152 ? 7.48 -19.547 3.895 1 98.5 152 ARG B C 1
ATOM 2405 O O . ARG B 1 152 ? 6.516 -19.781 3.164 1 98.5 152 ARG B O 1
ATOM 2412 N N . HIS B 1 153 ? 8.312 -18.625 3.547 1 98.62 153 HIS B N 1
ATOM 2413 C CA . HIS B 1 153 ? 8.18 -17.844 2.32 1 98.62 153 HIS B CA 1
ATOM 2414 C C . HIS B 1 153 ? 8.555 -18.688 1.097 1 98.62 153 HIS B C 1
ATOM 2416 O O . HIS B 1 153 ? 7.973 -18.5 0.022 1 98.62 153 HIS B O 1
ATOM 2422 N N . SER B 1 154 ? 9.555 -19.578 1.287 1 97.25 154 SER B N 1
ATOM 2423 C CA . SER B 1 154 ? 9.992 -20.406 0.176 1 97.25 154 SER B CA 1
ATOM 2424 C C . SER B 1 154 ? 8.898 -21.391 -0.233 1 97.25 154 SER B C 1
ATOM 2426 O O . SER B 1 154 ? 8.336 -22.094 0.615 1 97.25 154 SER B O 1
ATOM 2428 N N . GLY B 1 155 ? 8.664 -21.469 -1.543 1 97.19 155 GLY B N 1
ATOM 2429 C CA . GLY B 1 155 ? 7.699 -22.438 -2.059 1 97.19 155 GLY B CA 1
ATOM 2430 C C . GLY B 1 155 ? 8.039 -23.875 -1.717 1 97.19 155 GLY B C 1
ATOM 2431 O O . GLY B 1 155 ? 7.16 -24.734 -1.685 1 97.19 155 GLY B O 1
ATOM 2432 N N . ALA B 1 156 ? 9.266 -24.109 -1.434 1 96.75 156 ALA B N 1
ATOM 2433 C CA . ALA B 1 156 ? 9.727 -25.469 -1.109 1 96.75 156 ALA B CA 1
ATOM 2434 C C . ALA B 1 156 ? 9.125 -25.953 0.206 1 96.75 156 ALA B C 1
ATOM 2436 O O . ALA B 1 156 ? 9.094 -27.156 0.473 1 96.75 156 ALA B O 1
ATOM 2437 N N . THR B 1 157 ? 8.648 -25.062 1.007 1 98.31 157 THR B N 1
ATOM 2438 C CA . THR B 1 157 ? 8.109 -25.406 2.314 1 98.31 157 THR B CA 1
ATOM 2439 C C . THR B 1 157 ? 6.598 -25.609 2.236 1 98.31 157 THR B C 1
ATOM 2441 O O . THR B 1 157 ? 5.945 -25.875 3.25 1 98.31 157 THR B O 1
ATOM 2444 N N . LEU B 1 158 ? 5.992 -25.469 1.087 1 98.69 158 LEU B N 1
ATOM 2445 C CA . LEU B 1 158 ? 4.555 -25.594 0.872 1 98.69 158 LEU B CA 1
ATOM 2446 C C . LEU B 1 158 ? 4.238 -26.828 0.046 1 98.69 158 LEU B C 1
ATOM 2448 O O . LEU B 1 158 ? 5.035 -27.25 -0.798 1 98.69 158 LEU B O 1
ATOM 2452 N N . PRO B 1 159 ? 3.053 -27.422 0.231 1 98.5 159 PRO B N 1
ATOM 2453 C CA . PRO B 1 159 ? 2.656 -28.578 -0.566 1 98.5 159 PRO B CA 1
ATOM 2454 C C . PRO B 1 159 ? 2.113 -28.203 -1.94 1 98.5 159 PRO B C 1
ATOM 2456 O O . PRO B 1 159 ? 0.944 -28.453 -2.24 1 98.5 159 PRO B O 1
ATOM 2459 N N . LEU B 1 160 ? 2.994 -27.734 -2.793 1 98.75 160 LEU B N 1
ATOM 2460 C CA . LEU B 1 160 ? 2.584 -27.109 -4.051 1 98.75 160 LEU B CA 1
ATOM 2461 C C . LEU B 1 160 ? 2.037 -28.172 -5.012 1 98.75 160 LEU B C 1
ATOM 2463 O O . LEU B 1 160 ? 1.052 -27.922 -5.715 1 98.75 160 LEU B O 1
ATOM 2467 N N . GLN B 1 161 ? 2.697 -29.344 -5.109 1 98 161 GLN B N 1
ATOM 2468 C CA . GLN B 1 161 ? 2.242 -30.359 -6.043 1 98 161 GLN B CA 1
ATOM 2469 C C . GLN B 1 161 ? 0.79 -30.75 -5.773 1 98 161 GLN B C 1
ATOM 2471 O O . GLN B 1 161 ? -0.037 -30.75 -6.688 1 98 161 GLN B O 1
ATOM 2476 N N . SER B 1 162 ? 0.46 -31.047 -4.508 1 97.88 162 SER B N 1
ATOM 2477 C CA . SER B 1 162 ? -0.902 -31.422 -4.148 1 97.88 162 SER B CA 1
ATOM 2478 C C . SER B 1 162 ? -1.866 -30.25 -4.336 1 97.88 162 SER B C 1
ATOM 2480 O O . SER B 1 162 ? -3.004 -30.438 -4.773 1 97.88 162 SER B O 1
ATOM 2482 N N . PHE B 1 163 ? -1.456 -29.062 -3.996 1 98.56 163 PHE B N 1
ATOM 2483 C CA . PHE B 1 163 ? -2.283 -27.859 -4.141 1 98.56 163 PHE B CA 1
ATOM 2484 C C . PHE B 1 163 ? -2.623 -27.625 -5.605 1 98.56 163 PHE B C 1
ATOM 2486 O O . PHE B 1 163 ? -3.785 -27.391 -5.949 1 98.56 163 PHE B O 1
ATOM 2493 N N . PHE B 1 164 ? -1.601 -27.688 -6.465 1 98.56 164 PHE B N 1
ATOM 2494 C CA . PHE B 1 164 ? -1.815 -27.484 -7.891 1 98.56 164 PHE B CA 1
ATOM 2495 C C . PHE B 1 164 ? -2.691 -28.578 -8.469 1 98.56 164 PHE B C 1
ATOM 2497 O O . PHE B 1 164 ? -3.559 -28.328 -9.305 1 98.56 164 PHE B O 1
ATOM 2504 N N . GLN B 1 165 ? -2.453 -29.797 -8.047 1 97.88 165 GLN B N 1
ATOM 2505 C CA . GLN B 1 165 ? -3.232 -30.938 -8.531 1 97.88 165 GLN B CA 1
ATOM 2506 C C . GLN B 1 165 ? -4.723 -30.734 -8.266 1 97.88 165 GLN B C 1
ATOM 2508 O O . GLN B 1 165 ? -5.551 -31 -9.141 1 97.88 165 GLN B O 1
ATOM 2513 N N . THR B 1 166 ? -5.035 -30.266 -7.098 1 96.94 166 THR B N 1
ATOM 2514 C CA . THR B 1 166 ? -6.418 -30.031 -6.695 1 96.94 166 THR B CA 1
ATOM 2515 C C . THR B 1 166 ? -7.078 -29 -7.59 1 96.94 166 THR B C 1
ATOM 2517 O O . THR B 1 166 ? -8.25 -29.125 -7.953 1 96.94 166 THR B O 1
ATOM 2520 N N . ILE B 1 167 ? -6.402 -27.969 -7.953 1 97.62 167 ILE B N 1
ATOM 2521 C CA . ILE B 1 167 ? -6.949 -26.828 -8.664 1 97.62 167 ILE B CA 1
ATOM 2522 C C . ILE B 1 167 ? -6.996 -27.109 -10.164 1 97.62 167 ILE B C 1
ATOM 2524 O O . ILE B 1 167 ? -7.98 -26.797 -10.836 1 97.62 167 ILE B O 1
ATOM 2528 N N . LEU B 1 168 ? -5.945 -27.719 -10.68 1 96.25 168 LEU B N 1
ATOM 2529 C CA . LEU B 1 168 ? -5.777 -27.875 -12.125 1 96.25 168 LEU B CA 1
ATOM 2530 C C . LEU B 1 168 ? -6.414 -29.172 -12.602 1 96.25 168 LEU B C 1
ATOM 2532 O O . LEU B 1 168 ? -6.605 -29.375 -13.805 1 96.25 168 LEU B O 1
ATOM 2536 N N . GLY B 1 169 ? -6.914 -29.969 -11.758 1 86.56 169 GLY B N 1
ATOM 2537 C CA . GLY B 1 169 ? -7.57 -31.219 -12.117 1 86.56 169 GLY B CA 1
ATOM 2538 C C . GLY B 1 169 ? -6.617 -32.25 -12.688 1 86.56 169 GLY B C 1
ATOM 2539 O O . GLY B 1 169 ? -6.973 -33 -13.602 1 86.56 169 GLY B O 1
ATOM 2540 N N . LYS B 1 170 ? -5.543 -32.312 -12.203 1 74.69 170 LYS B N 1
ATOM 2541 C CA . LYS B 1 170 ? -4.617 -33.344 -12.68 1 74.69 170 LYS B CA 1
ATOM 2542 C C . LYS B 1 170 ? -4.496 -34.469 -11.672 1 74.69 170 LYS B C 1
ATOM 2544 O O . LYS B 1 170 ? -4.762 -34.312 -10.484 1 74.69 170 LYS B O 1
#

Nearest PDB structures (foldseek):
  4fle-assembly1_A  TM=7.992E-01  e=1.660E-09  Yersinia enterocolitica subsp. enterocolitica 8081
  6k5e-assembly2_D  TM=6.039E-01  e=2.128E-05  Klebsiella pneumoniae
  8goa-assembly1_A  TM=7.170E-01  e=2.818E-03  Escherichia coli K-12
  5g1n-assembly1_D  TM=3.649E-01  e=1.034E-03  Homo sapiens
  5fxh-assembly1_C  TM=3.621E-01  e=3.452E-02  Rattus norvegicus

Solvent-accessible surface area (backbone atoms only — not comparable to full-atom values): 17819 Å² total; per-residue (Å²): 74,31,39,42,34,41,29,79,94,50,43,37,79,33,55,65,46,52,33,39,50,75,66,70,52,57,72,48,48,62,74,71,59,72,88,81,42,58,69,69,58,50,48,50,53,51,50,52,47,38,61,74,64,54,43,60,34,32,32,7,28,28,51,14,14,33,52,35,45,42,44,24,33,72,67,70,37,40,28,39,30,38,42,52,35,72,56,48,59,68,50,38,53,79,73,68,48,79,68,78,45,43,66,47,38,46,56,47,25,52,47,56,61,40,61,28,73,44,29,36,36,41,35,24,62,49,12,81,80,81,38,81,47,62,65,58,52,62,72,36,65,62,26,57,68,47,72,35,80,81,6,31,59,54,57,80,58,45,70,53,49,65,53,47,27,70,74,71,70,97,73,31,40,43,32,42,29,77,93,50,43,36,79,32,56,66,48,53,33,38,50,75,66,67,52,57,71,48,46,63,74,71,58,74,89,81,44,58,68,70,58,50,48,52,52,50,50,51,49,38,61,73,64,52,43,59,34,33,33,6,28,28,48,14,13,34,52,34,47,43,46,24,31,73,67,71,37,40,29,37,31,38,41,52,34,73,57,48,57,66,49,39,53,78,73,67,48,79,69,78,43,44,66,46,38,46,58,47,25,51,46,58,61,40,59,27,72,44,30,36,35,41,35,23,62,51,12,82,80,82,38,82,48,63,64,57,51,61,72,35,66,63,27,57,68,46,73,35,82,82,7,32,61,53,57,78,58,46,70,53,50,65,55,48,27,68,74,72,70,97

Organism: NCBI:txid411473

pLDDT: mean 97.7, std 2.42, range [74.69, 98.94]

InterPro domains:
  IPR008886 Uncharacterised protein family UPF0227/Esterase YqiA [PF05728] (1-97)
  IPR029058 Alpha/Beta hydrolase fold [G3DSA:3.40.50.1820] (1-168)
  IPR029058 Alpha/Beta hydrolase fold [SSF53474] (2-155)

Secondary structure (DSSP, 8-state):
-EEEE--TT--TT-HHHHHHHHTT--EE-----TTTS-HHHHHHHHHHHHHHTT-SEEEEETHHHHHHHHHHHHH---EEEES--S-HHHHGGGGT--S-SHHHHHHHHGGGG--GGGEEEEEETT-TTT-S-HHHHHHTTTSEEEEETT--SSGGGS-HHHHHHHHHT-/-EEEE--TT--TT-HHHHHHHHTT--EE-----TTTS-HHHHHHHHHHHHHHTT-SEEEEETHHHHHHHHHHHHH---EEEES--S-HHHHGGGGT--S-SHHHHHHHHGGGG--GGGEEEEEETT-TTT-S-HHHHHHTTTSEEEEETT--SSGGGS-HHHHHHHHHT-

Sequence (340 aa):
MILNIHGYGGSAQNSAYTALLSLGCDVTSPQLDYDAVCPEKVLKTLREMAVTCHADTLIGTSFGGFFAALLCAELHLPTILVNPCLMPFDVLPRLGNTQPIQPLMVLFSKLAAIDSSLVHCIIGAEDEVIGDHAFTKRLLCDADLVQVPNGRHSGATLPLQSFFQTILGKMILNIHGYGGSAQNSAYTALLSLGCDVTSPQLDYDAVCPEKVLKTLREMAVTCHADTLIGTSFGGFFAALLCAELHLPTILVNPCLMPFDVLPRLGNTQPIQPLMVLFSKLAAIDSSLVHCIIGAEDEVIGDHAFTKRLLCDADLVQVPNGRHSGATLPLQSFFQTILGK

Radius of gyration: 21.92 Å; Cα contacts (8 Å, |Δi|>4): 674; chains: 2; bounding box: 38×66×50 Å

Foldseek 3Di:
DEEEEEAAVDALCAPLVVLCVVVVHDYDGDGDHPQVDPVVVVLVVSLVVCVVVVHQEYEAAACRQCSQLLSCLVVVHQYEYEQYDLQCLPQVVVVVRDDHSVVVVVSSVSSLRHDLLSYEYEYECAAVRRHRCVVVCVSNVNYNYHYDYVQYRGPVSPPSNVVCCVVVVD/DEEEEEAAVDALCAPLVVLCVVVVHDYDGDGDHPQVDPVVVVLVVSLVVCVVVVHQEYEAAACRQCSQLLSCLVVVHQYEYEQYDLQCLPQVVVVVRDDHSVVVVVSSVSSLRHDLLSYEYEYECAAVRRHRCVVVCVSNVNYNYHYDYVQYRGPVSPPNNVVCCVVVVD